Protein AF-A0A934CXZ7-F1 (afdb_monomer)

Structure (mmCIF, N/CA/C/O backbone):
data_AF-A0A934CXZ7-F1
#
_entry.id   AF-A0A934CXZ7-F1
#
loop_
_atom_site.group_PDB
_atom_site.id
_atom_site.type_symbol
_atom_site.label_atom_id
_atom_site.label_alt_id
_atom_site.label_comp_id
_atom_site.label_asym_id
_atom_site.label_entity_id
_atom_site.label_seq_id
_atom_site.pdbx_PDB_ins_code
_atom_site.Cartn_x
_atom_site.Cartn_y
_atom_site.Cartn_z
_atom_site.occupancy
_atom_site.B_iso_or_equiv
_atom_site.auth_seq_id
_atom_site.auth_comp_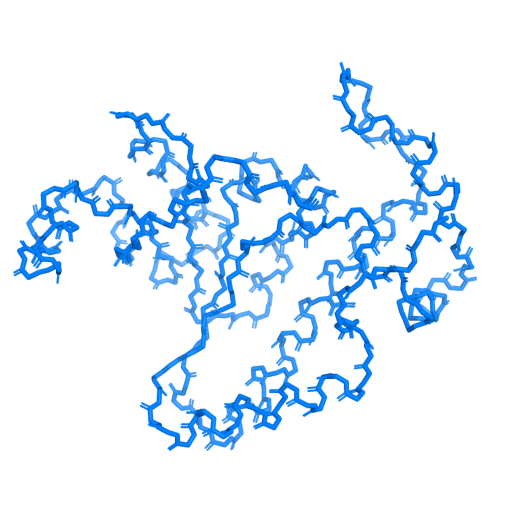id
_atom_site.auth_asym_id
_atom_site.auth_atom_id
_atom_site.pdbx_PDB_model_num
ATOM 1 N N . LEU A 1 1 ? 24.737 -8.989 -7.757 1.00 47.81 1 LEU A N 1
ATOM 2 C CA . LEU A 1 1 ? 23.397 -8.798 -7.165 1.00 47.81 1 LEU A CA 1
ATOM 3 C C . LEU A 1 1 ? 23.269 -9.789 -6.028 1.00 47.81 1 LEU A C 1
ATOM 5 O O . LEU A 1 1 ? 23.386 -10.982 -6.280 1.00 47.81 1 LEU A O 1
ATOM 9 N N . VAL A 1 2 ? 23.160 -9.295 -4.799 1.00 42.75 2 VAL A N 1
ATOM 10 C CA . VAL A 1 2 ? 22.893 -10.141 -3.631 1.00 42.75 2 VAL A CA 1
ATOM 11 C C . VAL A 1 2 ? 21.391 -10.421 -3.639 1.00 42.75 2 VAL A C 1
ATOM 13 O O . VAL A 1 2 ? 20.608 -9.518 -3.938 1.00 42.75 2 VAL A O 1
ATOM 16 N N . ALA A 1 3 ? 20.991 -11.674 -3.421 1.00 49.31 3 ALA A N 1
ATOM 17 C CA . ALA A 1 3 ? 19.585 -11.991 -3.195 1.00 49.31 3 ALA A CA 1
ATOM 18 C C . ALA A 1 3 ? 19.092 -11.160 -2.003 1.00 49.31 3 ALA A C 1
ATOM 20 O O . ALA A 1 3 ? 19.830 -11.015 -1.032 1.00 49.31 3 ALA A O 1
ATOM 21 N N . SER A 1 4 ? 17.889 -10.591 -2.080 1.00 52.38 4 SER A N 1
ATOM 22 C CA . SER A 1 4 ? 17.327 -9.873 -0.933 1.00 52.38 4 SER A CA 1
ATOM 23 C C . SER A 1 4 ? 17.297 -10.810 0.279 1.00 52.38 4 SER A C 1
ATOM 25 O O . SER A 1 4 ? 16.838 -11.946 0.162 1.00 52.38 4 SER A O 1
ATOM 27 N N . GLU A 1 5 ? 17.785 -10.351 1.434 1.00 54.66 5 GLU A N 1
ATOM 28 C CA . GLU A 1 5 ? 17.693 -11.101 2.698 1.00 54.66 5 GLU A CA 1
ATOM 29 C C . GLU A 1 5 ? 16.253 -11.143 3.244 1.00 54.66 5 GLU A C 1
ATOM 31 O O . GLU A 1 5 ? 15.966 -11.798 4.246 1.00 54.66 5 GLU A O 1
ATOM 36 N N . ARG A 1 6 ? 15.323 -10.454 2.572 1.00 66.31 6 ARG A N 1
ATOM 37 C CA . ARG A 1 6 ? 13.908 -10.405 2.925 1.00 66.31 6 ARG A CA 1
ATOM 38 C C . ARG A 1 6 ? 13.131 -11.548 2.293 1.00 66.31 6 ARG A C 1
ATOM 40 O O . ARG A 1 6 ? 13.444 -12.033 1.207 1.00 66.31 6 ARG A O 1
ATOM 47 N N . LEU A 1 7 ? 12.064 -11.948 2.981 1.00 76.19 7 LEU A N 1
ATOM 48 C CA . LEU A 1 7 ? 11.118 -12.934 2.473 1.00 76.19 7 LEU A CA 1
ATOM 49 C C . LEU A 1 7 ? 10.447 -12.406 1.200 1.00 76.19 7 LEU A C 1
ATOM 51 O O . LEU A 1 7 ? 9.940 -11.288 1.158 1.00 76.19 7 LEU A O 1
ATOM 55 N N . ASP A 1 8 ? 10.449 -13.233 0.161 1.00 84.19 8 ASP A N 1
ATOM 56 C CA . ASP A 1 8 ? 9.889 -12.890 -1.140 1.00 84.19 8 ASP A CA 1
ATOM 57 C C . ASP A 1 8 ? 8.356 -12.889 -1.101 1.00 84.19 8 ASP A C 1
ATOM 59 O O . ASP A 1 8 ? 7.725 -13.949 -1.106 1.00 84.19 8 ASP A O 1
ATOM 63 N N . LEU A 1 9 ? 7.752 -11.697 -1.121 1.00 86.69 9 LEU A N 1
ATOM 64 C CA . LEU A 1 9 ? 6.298 -11.508 -1.169 1.00 86.69 9 LEU A CA 1
ATOM 65 C C . LEU A 1 9 ? 5.639 -12.220 -2.365 1.00 86.69 9 LEU A C 1
ATOM 67 O O . LEU A 1 9 ? 4.475 -12.621 -2.289 1.00 86.69 9 LEU A O 1
ATOM 71 N N . PHE A 1 10 ? 6.364 -12.412 -3.469 1.00 89.31 10 PHE A N 1
ATOM 72 C CA . PHE A 1 10 ? 5.846 -13.075 -4.665 1.00 89.31 10 PHE A CA 1
ATOM 73 C C . PHE A 1 10 ? 5.933 -14.603 -4.589 1.00 89.31 10 PHE A C 1
ATOM 75 O O . PHE A 1 10 ? 5.361 -15.290 -5.438 1.00 89.31 10 PHE A O 1
ATOM 82 N N . HIS A 1 11 ? 6.586 -15.154 -3.563 1.00 90.44 11 HIS A N 1
ATOM 83 C CA . HIS A 1 11 ? 6.654 -16.592 -3.353 1.00 90.44 11 HIS A CA 1
ATOM 84 C C . HIS A 1 11 ? 5.300 -17.126 -2.844 1.00 90.44 11 HIS A C 1
ATOM 86 O O . HIS A 1 11 ? 4.882 -16.777 -1.736 1.00 90.44 11 HIS A O 1
ATOM 92 N N . PRO A 1 12 ? 4.629 -18.058 -3.553 1.00 91.00 12 PRO A N 1
ATOM 93 C CA . PRO A 1 12 ? 3.305 -18.552 -3.163 1.00 91.00 12 PRO A CA 1
ATOM 94 C C . PRO A 1 12 ? 3.259 -19.139 -1.749 1.00 91.00 12 PRO A C 1
ATOM 96 O O . PRO A 1 12 ? 2.348 -18.836 -0.992 1.00 91.00 12 PRO A O 1
ATOM 99 N N . ALA A 1 13 ? 4.268 -19.924 -1.355 1.00 91.88 13 ALA A N 1
ATOM 100 C CA . ALA A 1 13 ? 4.332 -20.477 0.002 1.00 91.88 13 ALA A CA 1
ATOM 101 C C . ALA A 1 13 ? 4.415 -19.401 1.100 1.00 91.88 13 ALA A C 1
ATOM 103 O O . ALA A 1 13 ? 3.857 -19.594 2.176 1.00 91.88 13 ALA A O 1
ATOM 104 N N . PHE A 1 14 ? 5.072 -18.266 0.836 1.00 90.81 14 PHE A N 1
ATOM 105 C CA . PHE A 1 14 ? 5.117 -17.170 1.800 1.00 90.81 14 PHE A CA 1
ATOM 106 C C . PHE A 1 14 ? 3.765 -16.451 1.879 1.00 90.81 14 PHE A C 1
ATOM 108 O O . PHE A 1 14 ? 3.309 -16.132 2.972 1.00 90.81 14 PHE A O 1
ATOM 115 N N . GLN A 1 15 ? 3.067 -16.288 0.751 1.00 92.56 15 GLN A N 1
ATOM 116 C CA . GLN A 1 15 ? 1.696 -15.766 0.746 1.00 92.56 15 GLN A CA 1
ATOM 117 C C . GLN A 1 15 ? 0.738 -16.665 1.538 1.00 92.56 15 GLN A C 1
ATOM 119 O O . GLN A 1 15 ? -0.035 -16.158 2.343 1.00 92.56 15 GLN A O 1
ATOM 124 N N . GLU A 1 16 ? 0.804 -17.988 1.359 1.00 93.75 16 GLU A N 1
ATOM 125 C CA . GLU A 1 16 ? -0.017 -18.936 2.130 1.00 93.75 16 GLU A CA 1
ATOM 126 C C . GLU A 1 16 ? 0.315 -18.898 3.627 1.00 93.75 16 GLU A C 1
ATOM 128 O O . GLU A 1 16 ? -0.589 -18.896 4.463 1.00 93.75 16 GLU A O 1
ATOM 133 N N . TYR A 1 17 ? 1.600 -18.785 3.974 1.00 94.44 17 TYR A N 1
ATOM 134 C CA . TYR A 1 17 ? 2.023 -18.571 5.356 1.00 94.44 17 TYR A CA 1
ATOM 135 C C . TYR A 1 17 ? 1.418 -17.288 5.949 1.00 94.44 17 TYR A C 1
ATOM 137 O O . TYR A 1 17 ? 0.868 -17.328 7.047 1.00 94.44 17 TYR A O 1
ATOM 145 N N . LEU A 1 18 ? 1.465 -16.166 5.219 1.00 92.75 18 LEU A N 1
ATOM 146 C CA . LEU A 1 18 ? 0.867 -14.901 5.661 1.00 92.75 18 LEU A CA 1
ATOM 147 C C . LEU A 1 18 ? -0.649 -15.012 5.838 1.00 92.75 18 LEU A C 1
ATOM 149 O O . LEU A 1 18 ? -1.180 -14.464 6.800 1.00 92.75 18 LEU A O 1
ATOM 153 N N . ILE A 1 19 ? -1.347 -15.731 4.952 1.00 93.50 19 ILE A N 1
ATOM 154 C CA . ILE A 1 19 ? -2.785 -15.991 5.107 1.00 93.50 19 ILE A CA 1
ATOM 155 C C . ILE A 1 19 ? -3.041 -16.735 6.416 1.00 93.50 19 ILE A C 1
ATOM 157 O O . ILE A 1 19 ? -3.897 -16.297 7.180 1.00 93.50 19 ILE A O 1
ATOM 161 N N . GLY A 1 20 ? -2.306 -17.816 6.694 1.00 93.44 20 GLY A N 1
ATOM 162 C CA . GLY A 1 20 ? -2.453 -18.582 7.935 1.00 93.44 20 GLY A CA 1
ATOM 163 C C . GLY A 1 20 ? -2.191 -17.728 9.175 1.00 93.44 20 GLY A C 1
ATOM 164 O O . GLY A 1 20 ? -3.060 -17.604 10.032 1.00 93.44 20 GLY A O 1
ATOM 165 N N . LEU A 1 21 ? -1.045 -17.043 9.209 1.00 92.06 21 LEU A N 1
ATOM 166 C CA . LEU A 1 21 ? -0.656 -16.174 10.320 1.00 92.06 21 LEU A CA 1
ATOM 167 C C . LEU A 1 21 ? -1.699 -15.083 10.603 1.00 92.06 21 LEU A C 1
ATOM 169 O O . LEU A 1 21 ? -2.092 -14.870 11.748 1.00 92.06 21 LEU A O 1
ATOM 173 N N . LEU A 1 22 ? -2.147 -14.375 9.564 1.00 91.25 22 LEU A N 1
ATOM 174 C CA . LEU A 1 22 ? -3.129 -13.305 9.723 1.00 91.25 22 LEU A CA 1
ATOM 175 C C . LEU A 1 22 ? -4.520 -13.853 10.071 1.00 91.25 22 LEU A C 1
ATOM 177 O O . LEU A 1 22 ? -5.272 -13.173 10.764 1.00 91.25 22 LEU A O 1
ATOM 181 N N . SER A 1 23 ? -4.858 -15.066 9.623 1.00 90.75 23 SER A N 1
ATOM 182 C CA . SER A 1 23 ? -6.113 -15.741 9.982 1.00 90.75 23 SER A CA 1
ATOM 183 C C . SER A 1 23 ? -6.145 -16.060 11.475 1.00 90.75 23 SER A C 1
ATOM 185 O O . SER A 1 23 ? -7.120 -15.743 12.152 1.00 90.75 23 SER A O 1
ATOM 187 N N . ASP A 1 24 ? -5.048 -16.600 12.009 1.00 91.00 24 ASP A N 1
ATOM 188 C CA . ASP A 1 24 ? -4.920 -16.901 13.436 1.00 91.00 24 ASP A CA 1
ATOM 189 C C . ASP A 1 24 ? -5.023 -15.626 14.288 1.00 91.00 24 ASP A C 1
ATOM 191 O O . ASP A 1 24 ? -5.707 -15.605 15.314 1.00 91.00 24 ASP A O 1
ATOM 195 N N . LEU A 1 25 ? -4.410 -14.527 13.833 1.00 88.25 25 LEU A N 1
ATOM 196 C CA . LEU A 1 25 ? -4.540 -13.220 14.484 1.00 88.25 25 LEU A CA 1
ATOM 197 C C . LEU A 1 25 ? -5.975 -12.679 14.423 1.00 88.25 25 LEU A C 1
ATOM 199 O O . LEU A 1 25 ? -6.461 -12.145 15.419 1.00 88.25 25 LEU A O 1
ATOM 203 N N . ALA A 1 26 ? -6.667 -12.843 13.292 1.00 88.12 26 ALA A N 1
ATOM 204 C CA . ALA A 1 26 ? -8.058 -12.421 13.129 1.00 88.12 26 ALA A CA 1
ATOM 205 C C . ALA A 1 26 ? -9.001 -13.145 14.106 1.00 88.12 26 ALA A C 1
ATOM 207 O O . ALA A 1 26 ? -9.910 -12.521 14.654 1.00 88.12 26 ALA A O 1
ATOM 208 N N . VAL A 1 27 ? -8.756 -14.430 14.388 1.00 87.56 27 VAL A N 1
ATOM 209 C CA . VAL A 1 27 ? -9.495 -15.196 15.413 1.00 87.56 27 VAL A CA 1
ATOM 210 C C . VAL A 1 27 ? -9.280 -14.626 16.820 1.00 87.56 27 VAL A C 1
ATOM 212 O O . VAL A 1 27 ? -10.169 -14.717 17.665 1.00 87.56 27 VAL A O 1
ATOM 215 N N . GLY A 1 28 ? -8.140 -13.978 17.066 1.00 86.00 28 GLY A N 1
ATOM 216 C CA . GLY A 1 28 ? -7.825 -13.302 18.326 1.00 86.00 28 GLY A CA 1
ATOM 217 C C . GLY A 1 28 ? -8.681 -12.068 18.641 1.00 86.00 28 GLY A C 1
ATOM 218 O O . GLY A 1 28 ? -8.525 -11.503 19.721 1.00 86.00 28 GLY A O 1
ATOM 219 N N . GLY A 1 29 ? -9.582 -11.654 17.741 1.00 86.38 29 GLY A N 1
ATOM 220 C CA . GLY A 1 29 ? -10.520 -10.551 17.972 1.00 86.38 29 GLY A CA 1
ATOM 221 C C . GLY A 1 29 ? -9.989 -9.171 17.585 1.00 86.38 29 GLY A C 1
ATOM 222 O O . GLY A 1 29 ? -10.446 -8.176 18.135 1.00 86.38 29 GLY A O 1
ATOM 223 N N . VAL A 1 30 ? -9.021 -9.094 16.666 1.00 90.31 30 VAL A N 1
ATOM 224 C CA . VAL A 1 30 ? -8.589 -7.806 16.098 1.00 90.31 30 VAL A CA 1
ATOM 225 C C . VAL A 1 30 ? -9.663 -7.231 15.168 1.00 90.31 30 VAL A C 1
ATOM 227 O O . VAL A 1 30 ? -10.273 -7.959 14.385 1.00 90.31 30 VAL A O 1
ATOM 230 N N . ASP A 1 31 ? -9.859 -5.913 15.211 1.00 90.88 31 ASP A N 1
ATOM 231 C CA . ASP A 1 31 ? -10.872 -5.220 14.398 1.00 90.88 31 ASP A CA 1
ATOM 232 C C . ASP A 1 31 ? -10.404 -4.913 12.967 1.00 90.88 31 ASP A C 1
ATOM 234 O O . ASP A 1 31 ? -11.213 -4.666 12.066 1.00 90.88 31 ASP A O 1
ATOM 238 N N . GLY A 1 32 ? -9.092 -4.944 12.722 1.00 91.75 32 GLY A N 1
ATOM 239 C CA . GLY A 1 32 ? -8.549 -4.675 11.400 1.00 91.75 32 GLY A CA 1
ATOM 240 C C . GLY A 1 32 ? -7.066 -4.979 11.230 1.00 91.75 32 GLY A C 1
ATOM 241 O O . GLY A 1 32 ? -6.341 -5.254 12.184 1.00 91.75 32 GLY A O 1
ATOM 242 N N . VAL A 1 33 ? -6.626 -4.909 9.976 1.00 91.88 33 VAL A N 1
ATOM 243 C CA . VAL A 1 33 ? -5.238 -5.077 9.543 1.00 91.88 33 VAL A CA 1
ATOM 244 C C . VAL A 1 33 ? -4.765 -3.781 8.897 1.00 91.88 33 VAL A C 1
ATOM 246 O O . VAL A 1 33 ? -5.406 -3.257 7.986 1.00 91.88 33 VAL A O 1
ATOM 249 N N . PHE A 1 34 ? -3.621 -3.277 9.352 1.00 91.00 34 PHE A N 1
ATOM 250 C CA . PHE A 1 34 ? -2.970 -2.104 8.781 1.00 91.00 34 PHE A CA 1
ATOM 251 C C . PHE A 1 34 ? -1.685 -2.511 8.055 1.00 91.00 34 PHE A C 1
ATOM 253 O O . PHE A 1 34 ? -0.709 -2.918 8.687 1.00 91.00 34 PHE A O 1
ATOM 260 N N . PHE A 1 35 ? -1.680 -2.400 6.725 1.00 89.06 35 PHE A N 1
ATOM 261 C CA . PHE A 1 35 ? -0.491 -2.613 5.902 1.00 89.06 35 PHE A CA 1
ATOM 262 C C . PHE A 1 35 ? 0.363 -1.346 5.915 1.00 89.06 35 PHE A C 1
ATOM 264 O O . PHE A 1 35 ? 0.052 -0.378 5.224 1.00 89.06 35 PHE A O 1
ATOM 271 N N . ARG A 1 36 ? 1.417 -1.333 6.731 1.00 83.12 36 ARG A N 1
ATOM 272 C CA . ARG A 1 36 ? 2.312 -0.177 6.851 1.00 83.12 36 ARG A CA 1
ATOM 273 C C . ARG A 1 36 ? 3.213 -0.027 5.618 1.00 83.12 36 ARG A C 1
ATOM 275 O O . ARG A 1 36 ? 3.579 -1.016 4.989 1.00 83.12 36 ARG A O 1
ATOM 282 N N . THR A 1 37 ? 3.600 1.212 5.322 1.00 70.75 37 THR A N 1
ATOM 283 C CA . THR A 1 37 ? 4.505 1.590 4.218 1.00 70.75 37 THR A CA 1
ATOM 284 C C . THR A 1 37 ? 5.942 1.834 4.655 1.00 70.75 37 THR A C 1
ATOM 286 O O . THR A 1 37 ? 6.770 2.307 3.882 1.00 70.75 37 THR A O 1
ATOM 289 N N . ASP A 1 38 ? 6.275 1.525 5.903 1.00 56.16 38 ASP A N 1
ATOM 290 C CA . ASP A 1 38 ? 7.564 1.851 6.496 1.00 56.16 38 ASP A CA 1
ATOM 291 C C . ASP A 1 38 ? 8.630 0.813 6.178 1.00 56.16 38 ASP A C 1
ATOM 293 O O . ASP A 1 38 ? 9.323 0.311 7.056 1.00 56.16 38 ASP A O 1
ATOM 297 N N . VAL A 1 39 ? 8.827 0.549 4.895 1.00 51.66 39 VAL A N 1
ATOM 298 C CA . VAL A 1 39 ? 10.163 0.227 4.442 1.00 51.66 39 VAL A CA 1
ATOM 299 C C . VAL A 1 39 ? 10.336 0.789 3.049 1.00 51.66 39 VAL A C 1
ATOM 301 O O . VAL A 1 39 ? 9.604 0.405 2.142 1.00 51.66 39 VAL A O 1
ATOM 304 N N . SER A 1 40 ? 11.318 1.677 2.864 1.00 50.34 40 SER A N 1
ATOM 305 C CA . SER A 1 40 ? 11.885 1.864 1.531 1.00 50.34 40 SER A CA 1
ATOM 306 C C . SER A 1 40 ? 12.238 0.473 1.036 1.00 50.34 40 SER A C 1
ATOM 308 O O . SER A 1 40 ? 13.130 -0.170 1.599 1.00 50.34 40 SER A O 1
ATOM 310 N N . LEU A 1 41 ? 11.479 -0.019 0.059 1.00 51.41 41 LEU A N 1
ATOM 311 C CA . LEU A 1 41 ? 11.826 -1.269 -0.577 1.00 51.41 41 LEU A CA 1
ATOM 312 C C . LEU A 1 41 ? 13.191 -1.019 -1.197 1.00 51.41 41 LEU A C 1
ATOM 314 O O . LEU A 1 41 ? 13.382 -0.059 -1.952 1.00 51.41 41 LEU A O 1
ATOM 318 N N . GLU A 1 42 ? 14.173 -1.830 -0.826 1.00 56.44 42 GLU A N 1
ATOM 319 C CA . GLU A 1 42 ? 15.452 -1.752 -1.506 1.00 56.44 42 GLU A CA 1
ATOM 320 C C . GLU A 1 42 ? 15.199 -1.953 -3.001 1.00 56.44 42 GLU A C 1
ATOM 322 O O . GLU A 1 42 ? 14.283 -2.673 -3.404 1.00 56.44 42 GLU A O 1
ATOM 327 N N . SER A 1 43 ? 16.010 -1.331 -3.854 1.00 57.69 43 SER A N 1
ATOM 328 C CA . SER A 1 43 ? 15.882 -1.497 -5.312 1.00 57.69 43 SER A CA 1
ATOM 329 C C . SER A 1 43 ? 15.819 -2.975 -5.752 1.00 57.69 43 SER A C 1
ATOM 331 O O . SER A 1 43 ? 15.226 -3.279 -6.791 1.00 57.69 43 SER A O 1
ATOM 333 N N . SER A 1 44 ? 16.368 -3.874 -4.920 1.00 59.66 44 SER A N 1
ATOM 334 C CA . SER A 1 44 ? 16.405 -5.330 -5.046 1.00 59.66 44 SER A CA 1
ATOM 335 C C . SER A 1 44 ? 15.129 -6.073 -4.620 1.00 59.66 44 SER A C 1
ATOM 337 O O . SER A 1 44 ? 15.021 -7.277 -4.853 1.00 59.66 44 SER A O 1
ATOM 339 N N . GLU A 1 45 ? 14.145 -5.414 -4.010 1.00 64.56 45 GLU A N 1
ATOM 340 C CA . GLU A 1 45 ? 12.920 -6.077 -3.576 1.00 64.56 45 GLU A CA 1
ATOM 341 C C . GLU A 1 45 ? 12.095 -6.552 -4.782 1.00 64.56 45 GLU A C 1
ATOM 343 O O . GLU A 1 45 ? 11.925 -5.852 -5.792 1.00 64.56 45 GLU A O 1
ATOM 348 N N . GLY A 1 46 ? 11.637 -7.803 -4.704 1.00 67.88 46 GLY A N 1
ATOM 349 C CA . GLY A 1 46 ? 11.038 -8.516 -5.830 1.00 67.88 46 GLY A CA 1
ATOM 350 C C . GLY A 1 46 ? 12.045 -9.137 -6.807 1.00 67.88 46 GLY A C 1
ATOM 351 O O . GLY A 1 46 ? 11.614 -9.809 -7.744 1.00 67.88 46 GLY A O 1
ATOM 352 N N . PHE A 1 47 ? 13.365 -8.989 -6.606 1.00 76.38 47 PHE A N 1
ATOM 353 C CA . PHE A 1 47 ? 14.394 -9.737 -7.351 1.00 76.38 47 PHE A CA 1
ATOM 354 C C . PHE A 1 47 ? 14.509 -11.178 -6.865 1.00 76.38 47 PHE A C 1
ATOM 356 O O . PHE A 1 47 ? 15.536 -11.631 -6.357 1.00 76.38 47 PHE A O 1
ATOM 363 N N . SER A 1 48 ? 13.428 -11.917 -7.051 1.00 80.62 48 SER A N 1
ATOM 364 C CA . SER A 1 48 ? 13.361 -13.342 -6.803 1.00 80.62 48 SER A CA 1
ATOM 365 C C . SER A 1 48 ? 13.095 -14.093 -8.100 1.00 80.62 48 SER A C 1
ATOM 367 O O . SER A 1 48 ? 12.659 -13.532 -9.109 1.00 80.62 48 SER A O 1
ATOM 369 N N . SER A 1 49 ? 13.304 -15.410 -8.072 1.00 84.94 49 SER A N 1
ATOM 370 C CA . SER A 1 49 ? 12.921 -16.251 -9.207 1.00 84.94 49 SER A CA 1
ATOM 371 C C . SER A 1 49 ? 11.418 -16.173 -9.516 1.00 84.94 49 SER A C 1
ATOM 373 O O . SER A 1 49 ? 11.046 -16.298 -10.681 1.00 84.94 49 SER A O 1
ATOM 375 N N . TYR A 1 50 ? 10.562 -15.927 -8.516 1.00 87.75 50 TYR A N 1
ATOM 376 C CA . TYR A 1 50 ? 9.124 -15.736 -8.716 1.00 87.75 50 TYR A CA 1
ATOM 377 C C . TYR A 1 50 ? 8.812 -14.370 -9.317 1.00 87.75 50 TYR A C 1
ATOM 379 O O . TYR A 1 50 ? 8.024 -14.305 -10.257 1.00 87.75 50 TYR A O 1
ATOM 387 N N . GLY A 1 51 ? 9.478 -13.310 -8.852 1.00 87.88 51 GLY A N 1
ATOM 388 C CA . GLY A 1 51 ? 9.359 -11.972 -9.422 1.00 87.88 51 GLY A CA 1
ATOM 389 C C . GLY A 1 51 ? 9.730 -11.944 -10.904 1.00 87.88 51 GLY A C 1
ATOM 390 O O . GLY A 1 51 ? 8.934 -11.522 -11.741 1.00 87.88 51 GLY A O 1
ATOM 391 N N . PHE A 1 52 ? 10.897 -12.491 -11.262 1.00 89.25 52 PHE A N 1
ATOM 392 C CA . PHE A 1 52 ? 11.340 -12.527 -12.660 1.00 89.25 52 PHE A CA 1
ATOM 393 C C . PHE A 1 52 ? 10.451 -13.396 -13.546 1.00 89.25 52 PHE A C 1
ATOM 395 O O . PHE A 1 52 ? 10.094 -12.973 -14.643 1.00 89.25 52 PHE A O 1
ATOM 402 N N . LYS A 1 53 ? 10.043 -14.583 -13.077 1.00 90.88 53 LYS A N 1
ATOM 403 C CA . LYS A 1 53 ? 9.117 -15.443 -13.832 1.00 90.88 53 LYS A CA 1
ATOM 404 C C . LYS A 1 53 ? 7.741 -14.800 -13.993 1.00 90.88 53 LYS A C 1
ATOM 406 O O . LYS A 1 53 ? 7.131 -14.949 -15.046 1.00 90.88 53 LYS A O 1
ATOM 411 N N . GLY A 1 54 ? 7.249 -14.099 -12.971 1.00 91.62 54 GLY A N 1
ATOM 412 C CA . GLY A 1 54 ? 5.984 -13.369 -13.024 1.00 91.62 54 GLY A CA 1
ATOM 413 C C . GLY A 1 54 ? 6.021 -12.232 -14.042 1.00 91.62 54 GLY A C 1
ATOM 414 O O . GLY A 1 54 ? 5.104 -12.100 -14.849 1.00 91.62 54 GLY A O 1
ATOM 415 N N . PHE A 1 55 ? 7.116 -11.474 -14.070 1.00 92.88 55 PHE A N 1
ATOM 416 C CA . PHE A 1 55 ? 7.330 -10.436 -15.071 1.00 92.88 55 PHE A CA 1
ATOM 417 C C . PHE A 1 55 ? 7.461 -11.011 -16.489 1.00 92.88 55 PHE A C 1
ATOM 419 O O . PHE A 1 55 ? 6.789 -10.547 -17.409 1.00 92.88 55 PHE A O 1
ATOM 426 N N . GLU A 1 56 ? 8.277 -12.055 -16.671 1.00 93.75 56 GLU A N 1
ATOM 427 C CA . GLU A 1 56 ? 8.443 -12.725 -17.966 1.00 93.75 56 GLU A CA 1
ATOM 428 C C . GLU A 1 56 ? 7.110 -13.290 -18.475 1.00 93.75 56 GLU A C 1
ATOM 430 O O . GLU A 1 56 ? 6.797 -13.143 -19.654 1.00 93.75 56 GLU A O 1
ATOM 435 N N . ARG A 1 57 ? 6.284 -13.864 -17.592 1.00 94.69 57 ARG A N 1
ATOM 436 C CA . ARG A 1 57 ? 4.932 -14.337 -17.924 1.00 94.69 57 ARG A CA 1
ATOM 437 C C . ARG A 1 57 ? 4.045 -13.215 -18.470 1.00 94.69 57 ARG A C 1
ATOM 439 O O . ARG A 1 57 ? 3.319 -13.444 -19.432 1.00 94.69 57 ARG A O 1
ATOM 446 N N . ASP A 1 58 ? 4.086 -12.030 -17.862 1.00 94.19 58 ASP A N 1
ATOM 447 C CA . ASP A 1 58 ? 3.157 -10.938 -18.183 1.00 94.19 58 ASP A CA 1
ATOM 448 C C . ASP A 1 58 ? 3.612 -10.090 -19.385 1.00 94.19 58 ASP A C 1
ATOM 450 O O . ASP A 1 58 ? 2.773 -9.495 -20.063 1.00 94.19 58 ASP A O 1
ATOM 454 N N . PHE A 1 59 ? 4.918 -10.037 -19.672 1.00 92.62 59 PHE A N 1
ATOM 455 C CA . PHE A 1 59 ? 5.476 -9.198 -20.743 1.00 92.62 59 PHE A CA 1
ATOM 456 C C . PHE A 1 59 ? 6.215 -9.963 -21.845 1.00 92.62 59 PHE A C 1
ATOM 458 O O . PHE A 1 59 ? 6.570 -9.358 -22.854 1.00 92.62 59 PHE A O 1
ATOM 465 N N . GLY A 1 60 ? 6.473 -11.261 -21.675 1.00 92.12 60 GLY A N 1
ATOM 466 C CA . GLY A 1 60 ? 7.242 -12.072 -22.625 1.00 92.12 60 GLY A CA 1
ATOM 467 C C . GLY A 1 60 ? 8.721 -11.682 -22.726 1.00 92.12 60 GLY A C 1
ATOM 468 O O . GLY A 1 60 ? 9.386 -12.054 -23.691 1.00 92.12 60 GLY A O 1
ATOM 469 N N . VAL A 1 61 ? 9.237 -10.909 -21.764 1.00 88.25 61 VAL A N 1
ATOM 470 C CA . VAL A 1 61 ? 10.612 -10.393 -21.755 1.00 88.25 61 VAL A CA 1
ATOM 471 C C . VAL A 1 61 ? 11.325 -10.868 -20.498 1.00 88.25 61 VAL A C 1
ATOM 473 O O . VAL A 1 61 ? 10.839 -10.671 -19.384 1.00 88.25 61 VAL A O 1
ATOM 476 N N . LYS A 1 62 ? 12.513 -11.449 -20.679 1.00 87.31 62 LYS A N 1
ATOM 477 C CA . LYS A 1 62 ? 13.423 -11.738 -19.572 1.00 87.31 62 LYS A CA 1
ATOM 478 C C . LYS A 1 62 ? 14.089 -10.457 -19.116 1.00 87.31 62 LYS A C 1
ATOM 480 O O . LYS A 1 62 ? 14.756 -9.785 -19.899 1.00 87.31 62 LYS A O 1
ATOM 485 N N . LEU A 1 63 ? 13.902 -10.140 -17.846 1.00 84.31 63 LEU A N 1
ATOM 486 C CA . LEU A 1 63 ? 14.509 -8.976 -17.237 1.00 84.31 63 LEU A CA 1
ATOM 487 C C . LEU A 1 63 ? 15.945 -9.300 -16.821 1.00 84.31 63 LEU A C 1
ATOM 489 O O . LEU A 1 63 ? 16.172 -10.287 -16.122 1.00 84.31 63 LEU A O 1
ATOM 493 N N . ASP A 1 64 ? 16.896 -8.465 -17.231 1.00 79.44 64 ASP A N 1
ATOM 494 C CA . ASP A 1 64 ? 18.257 -8.485 -16.698 1.00 79.44 64 ASP A CA 1
ATOM 495 C C . ASP A 1 64 ? 18.404 -7.357 -15.664 1.00 79.44 64 ASP A C 1
ATOM 497 O O . ASP A 1 64 ? 18.498 -6.181 -16.045 1.00 79.44 64 ASP A O 1
ATOM 501 N N . PRO A 1 65 ? 18.446 -7.674 -14.357 1.00 73.88 65 PRO A N 1
ATOM 502 C CA . PRO A 1 65 ? 18.516 -6.654 -13.319 1.00 73.88 65 PRO A CA 1
ATOM 503 C C . PRO A 1 65 ? 19.796 -5.814 -13.385 1.00 73.88 65 PRO A C 1
ATOM 505 O O . PRO A 1 65 ? 19.784 -4.672 -12.928 1.00 73.88 65 PRO A O 1
ATOM 508 N N . ALA A 1 66 ? 20.882 -6.340 -13.971 1.00 73.31 66 ALA A N 1
ATOM 509 C CA . ALA A 1 66 ? 22.123 -5.591 -14.151 1.00 73.31 66 ALA A CA 1
ATOM 510 C C . ALA A 1 66 ? 21.941 -4.417 -15.122 1.00 73.31 66 ALA A C 1
ATOM 512 O O . ALA A 1 66 ? 22.563 -3.374 -14.948 1.00 73.31 66 ALA A O 1
ATOM 513 N N . THR A 1 67 ? 21.057 -4.559 -16.110 1.00 72.56 67 THR A N 1
ATOM 514 C CA . THR A 1 67 ? 20.752 -3.502 -17.089 1.00 72.56 67 THR A CA 1
ATOM 515 C C . THR A 1 67 ? 19.631 -2.576 -16.630 1.00 72.56 67 THR A C 1
ATOM 517 O O . THR A 1 67 ? 19.616 -1.403 -16.993 1.00 72.56 67 THR A O 1
ATOM 520 N N . LEU A 1 68 ? 18.725 -3.082 -15.787 1.00 72.50 68 LEU A N 1
ATOM 521 C CA . LEU A 1 68 ? 17.512 -2.385 -15.370 1.00 72.50 68 LEU A CA 1
ATOM 522 C C . LEU A 1 68 ? 17.793 -1.087 -14.598 1.00 72.50 68 LEU A C 1
ATOM 524 O O . LEU A 1 68 ? 17.096 -0.093 -14.785 1.00 72.50 68 LEU A O 1
ATOM 528 N N . TYR A 1 69 ? 18.812 -1.108 -13.737 1.00 66.06 69 TYR A N 1
ATOM 529 C CA . TYR A 1 69 ? 19.191 0.030 -12.895 1.00 66.06 69 TYR A CA 1
ATOM 530 C C . TYR A 1 69 ? 20.513 0.686 -13.314 1.00 66.06 69 TYR A C 1
ATOM 532 O O . TYR A 1 69 ? 20.837 1.752 -12.804 1.00 66.06 69 TYR A O 1
ATOM 540 N N . ALA A 1 70 ? 21.251 0.121 -14.278 1.00 57.38 70 ALA A N 1
ATOM 541 C CA . ALA A 1 70 ? 22.488 0.723 -14.786 1.00 57.38 70 ALA A CA 1
ATOM 542 C C . ALA A 1 70 ? 22.261 2.060 -15.518 1.00 57.38 70 ALA A C 1
ATOM 544 O O . ALA A 1 70 ? 23.167 2.886 -15.570 1.00 57.38 70 ALA A O 1
ATOM 545 N N . SER A 1 71 ? 21.063 2.293 -16.066 1.00 47.56 71 SER A N 1
ATOM 546 C CA . SER A 1 71 ? 20.677 3.582 -16.659 1.00 47.56 71 SER A CA 1
ATOM 547 C C . SER A 1 71 ? 20.035 4.548 -15.660 1.00 47.56 71 SER A C 1
ATOM 549 O O . SER A 1 71 ? 19.801 5.709 -15.991 1.00 47.56 71 SER A O 1
ATOM 551 N N . ALA A 1 72 ? 19.692 4.066 -14.466 1.00 50.06 72 ALA A N 1
ATOM 552 C CA . ALA A 1 72 ? 18.972 4.826 -13.465 1.00 50.06 72 ALA A CA 1
ATOM 553 C C . ALA A 1 72 ? 19.989 5.366 -12.450 1.00 50.06 72 ALA A C 1
ATOM 555 O O . ALA A 1 72 ? 20.218 4.771 -11.401 1.00 50.06 72 ALA A O 1
ATOM 556 N N . ASP A 1 73 ? 20.613 6.504 -12.770 1.00 47.62 73 ASP A N 1
ATOM 557 C CA . ASP A 1 73 ? 21.324 7.347 -11.798 1.00 47.62 73 ASP A CA 1
ATOM 558 C C . ASP A 1 73 ? 20.296 7.867 -10.769 1.00 47.62 73 ASP A C 1
ATOM 560 O O . ASP A 1 73 ? 19.855 9.015 -10.800 1.00 47.62 73 ASP A O 1
ATOM 564 N N . LEU A 1 74 ? 19.847 7.003 -9.857 1.00 51.81 74 LEU A N 1
ATOM 565 C CA . LEU A 1 74 ? 18.795 7.298 -8.875 1.00 51.81 74 LEU A CA 1
ATOM 566 C C . LEU A 1 74 ? 19.291 8.175 -7.709 1.00 51.81 74 LEU A C 1
ATOM 568 O O . LEU A 1 74 ? 18.638 8.239 -6.672 1.00 51.81 74 LEU A O 1
ATOM 572 N N . GLY A 1 75 ? 20.442 8.841 -7.857 1.00 43.44 75 GLY A N 1
ATOM 573 C CA . GLY A 1 75 ? 21.207 9.359 -6.722 1.00 43.44 75 GLY A CA 1
ATOM 574 C C . GLY A 1 75 ? 21.422 10.869 -6.617 1.00 43.44 75 GLY A C 1
ATOM 575 O O . GLY A 1 75 ? 21.408 11.368 -5.499 1.00 43.44 75 GLY A O 1
ATOM 576 N N . ALA A 1 76 ? 21.685 11.625 -7.694 1.00 39.09 76 ALA A N 1
ATOM 577 C CA . ALA A 1 76 ? 22.335 12.936 -7.471 1.00 39.09 76 ALA A CA 1
ATOM 578 C C . ALA A 1 76 ? 22.137 14.044 -8.514 1.00 39.09 76 ALA A C 1
ATOM 580 O O . ALA A 1 76 ? 22.675 15.138 -8.349 1.00 39.09 76 ALA A O 1
ATOM 581 N N . SER A 1 77 ? 21.385 13.840 -9.589 1.00 39.28 77 SER A N 1
ATOM 582 C CA . SER A 1 77 ? 21.094 14.935 -10.518 1.00 39.28 77 SER A CA 1
ATOM 583 C C . SER A 1 77 ? 19.838 14.620 -11.294 1.00 39.28 77 SER A C 1
ATOM 585 O O . SER A 1 77 ? 19.666 13.488 -11.727 1.00 39.28 77 SER A O 1
ATOM 587 N N . GLY A 1 78 ? 18.977 15.622 -11.470 1.00 42.00 78 GLY A N 1
ATOM 588 C CA . GLY A 1 78 ? 17.716 15.561 -12.210 1.00 42.00 78 GLY A CA 1
ATOM 589 C C . GLY A 1 78 ? 17.851 15.252 -13.706 1.00 42.00 78 GLY A C 1
ATOM 590 O O . GLY A 1 78 ? 17.231 15.927 -14.521 1.00 42.00 78 GLY A O 1
ATOM 591 N N . LYS A 1 79 ? 18.633 14.235 -14.089 1.00 44.38 79 LYS A N 1
ATOM 592 C CA . LYS A 1 79 ? 18.437 13.531 -15.353 1.00 44.38 79 LYS A CA 1
ATOM 593 C C . LYS A 1 79 ? 17.100 12.806 -15.255 1.00 44.38 79 LYS A C 1
ATOM 595 O O . LYS A 1 79 ? 16.813 12.125 -14.271 1.00 44.38 79 LYS A O 1
ATOM 600 N N . ASN A 1 80 ? 16.248 13.057 -16.242 1.00 51.06 80 ASN A N 1
ATOM 601 C CA . ASN A 1 80 ? 14.847 12.683 -16.221 1.00 51.06 80 ASN A CA 1
ATOM 602 C C . ASN A 1 80 ? 14.699 11.180 -15.982 1.00 51.06 80 ASN A C 1
ATOM 604 O O . ASN A 1 80 ? 15.029 10.384 -16.855 1.00 51.06 80 ASN A O 1
ATOM 608 N N . GLN A 1 81 ? 14.064 10.785 -14.875 1.00 56.00 81 GLN A N 1
ATOM 609 C CA . GLN A 1 81 ? 13.541 9.420 -14.726 1.00 56.00 81 GLN A CA 1
ATOM 610 C C . GLN A 1 81 ? 12.715 9.010 -15.964 1.00 56.00 81 GLN A C 1
ATOM 612 O O . GLN A 1 81 ? 12.695 7.839 -16.332 1.00 56.00 81 GLN A O 1
ATOM 617 N N . ARG A 1 82 ? 12.098 9.984 -16.656 1.00 55.75 82 ARG A N 1
ATOM 618 C CA . ARG A 1 82 ? 11.360 9.818 -17.922 1.00 55.75 82 ARG A CA 1
ATOM 619 C C . ARG A 1 82 ? 12.186 9.243 -19.078 1.00 55.75 82 ARG A C 1
ATOM 621 O O . ARG A 1 82 ? 11.582 8.670 -19.975 1.00 55.75 82 ARG A O 1
ATOM 628 N N . ASP A 1 83 ? 13.511 9.352 -19.037 1.00 60.47 83 ASP A N 1
ATOM 629 C CA . ASP A 1 83 ? 14.413 8.823 -20.068 1.00 60.47 83 ASP A CA 1
ATOM 630 C C . ASP A 1 83 ? 14.833 7.366 -19.777 1.00 60.47 83 ASP A C 1
ATOM 632 O O . ASP A 1 83 ? 15.632 6.786 -20.512 1.00 60.47 83 ASP A O 1
ATOM 636 N N . SER A 1 84 ? 14.298 6.755 -18.709 1.00 69.56 84 SER A N 1
ATOM 637 C CA . SER A 1 84 ? 14.532 5.341 -18.396 1.00 69.56 84 SER A CA 1
ATOM 638 C C . SER A 1 84 ? 13.964 4.426 -19.482 1.00 69.56 84 SER A C 1
ATOM 640 O O . SER A 1 84 ? 12.936 4.724 -20.096 1.00 69.56 84 SER A O 1
ATOM 642 N N . ALA A 1 85 ? 14.609 3.273 -19.676 1.00 78.19 85 ALA A N 1
ATOM 643 C CA . ALA A 1 85 ? 14.188 2.279 -20.658 1.00 78.19 85 ALA A CA 1
ATOM 644 C C . ALA A 1 85 ? 12.720 1.836 -20.444 1.00 78.19 85 ALA A C 1
ATOM 646 O O . ALA A 1 85 ? 12.261 1.750 -19.300 1.00 78.19 85 ALA A O 1
ATOM 647 N N . PRO A 1 86 ? 11.963 1.502 -21.505 1.00 85.62 86 PRO A N 1
ATOM 648 C CA . PRO A 1 86 ? 10.592 0.998 -21.371 1.00 85.62 86 PRO A CA 1
ATOM 649 C C . PRO A 1 86 ? 10.464 -0.198 -20.415 1.00 85.62 86 PRO A C 1
ATOM 651 O O . PRO A 1 86 ? 9.475 -0.321 -19.691 1.00 85.62 86 PRO A O 1
ATOM 654 N N . GLU A 1 87 ? 11.470 -1.069 -20.383 1.00 85.31 87 GLU A N 1
ATOM 655 C CA . GLU A 1 87 ? 11.560 -2.236 -19.508 1.00 85.31 87 GLU A CA 1
ATOM 656 C C . GLU A 1 87 ? 11.608 -1.843 -18.029 1.00 85.31 87 GLU A C 1
ATOM 658 O O . GLU A 1 87 ? 10.968 -2.498 -17.207 1.00 85.31 87 GLU A O 1
ATOM 663 N N . PHE A 1 88 ? 12.286 -0.740 -17.698 1.00 86.50 88 PHE A N 1
ATOM 664 C CA . PHE A 1 88 ? 12.308 -0.188 -16.346 1.00 86.50 88 PHE A CA 1
ATOM 665 C C . PHE A 1 88 ? 10.904 0.205 -15.893 1.00 86.50 88 PHE A C 1
ATOM 667 O O . PHE A 1 88 ? 10.446 -0.235 -14.839 1.00 86.50 88 PHE A O 1
ATOM 674 N N . TRP A 1 89 ? 10.181 0.961 -16.722 1.00 88.38 89 TRP A N 1
ATOM 675 C CA . TRP A 1 89 ? 8.820 1.390 -16.400 1.00 88.38 89 TRP A CA 1
ATOM 676 C C . TRP A 1 89 ? 7.843 0.221 -16.287 1.00 88.38 89 TRP A C 1
ATOM 678 O O . TRP A 1 89 ? 7.005 0.192 -15.383 1.00 88.38 89 TRP A O 1
ATOM 688 N N . ARG A 1 90 ? 7.979 -0.779 -17.167 1.00 91.25 90 ARG A N 1
ATOM 689 C CA . ARG A 1 90 ? 7.211 -2.025 -17.069 1.00 91.25 90 ARG A CA 1
ATOM 690 C C . ARG A 1 90 ? 7.490 -2.733 -15.753 1.00 91.25 90 ARG A C 1
ATOM 692 O O . ARG A 1 90 ? 6.542 -3.176 -15.117 1.00 91.25 90 ARG A O 1
ATOM 699 N N . TRP A 1 91 ? 8.752 -2.828 -15.345 1.00 89.94 91 TRP A N 1
ATOM 700 C CA . TRP A 1 91 ? 9.144 -3.500 -14.112 1.00 89.94 91 TRP A CA 1
ATOM 701 C C . TRP A 1 91 ? 8.599 -2.808 -12.866 1.00 89.94 91 TRP A C 1
ATOM 703 O O . TRP A 1 91 ? 7.908 -3.451 -12.077 1.00 89.94 91 TRP A O 1
ATOM 713 N N . VAL A 1 92 ? 8.845 -1.504 -12.699 1.00 88.62 92 VAL A N 1
ATOM 714 C CA . VAL A 1 92 ? 8.392 -0.776 -11.500 1.00 88.62 92 VAL A CA 1
ATOM 715 C C . VAL A 1 92 ? 6.865 -0.772 -11.396 1.00 88.62 92 VAL A C 1
ATOM 717 O O . VAL A 1 92 ? 6.322 -1.082 -10.340 1.00 88.62 92 VAL A O 1
ATOM 720 N N . GLY A 1 93 ? 6.159 -0.550 -12.511 1.00 92.06 93 GLY A N 1
ATOM 721 C CA . GLY A 1 93 ? 4.697 -0.601 -12.538 1.00 92.06 93 GLY A CA 1
ATOM 722 C C . GLY A 1 93 ? 4.128 -2.013 -12.374 1.00 92.06 93 GLY A C 1
ATOM 723 O O . GLY A 1 93 ? 3.012 -2.183 -11.887 1.00 92.06 93 GLY A O 1
ATOM 724 N N . TRP A 1 94 ? 4.850 -3.051 -12.799 1.00 93.38 94 TRP A N 1
ATOM 725 C CA . TRP A 1 94 ? 4.457 -4.439 -12.557 1.00 93.38 94 TRP A CA 1
ATOM 726 C C . TRP A 1 94 ? 4.603 -4.812 -11.086 1.00 93.38 94 TRP A C 1
ATOM 728 O O . TRP A 1 94 ? 3.650 -5.332 -10.515 1.00 93.38 94 TRP A O 1
ATOM 738 N N . ARG A 1 95 ? 5.738 -4.484 -10.459 1.00 90.38 95 ARG A N 1
ATOM 739 C CA . ARG A 1 95 ? 5.969 -4.769 -9.039 1.00 90.38 95 ARG A CA 1
ATOM 740 C C . ARG A 1 95 ? 4.924 -4.121 -8.141 1.00 90.38 95 ARG A C 1
ATOM 742 O O . ARG A 1 95 ? 4.365 -4.817 -7.303 1.00 90.38 95 ARG A O 1
ATOM 749 N N . ALA A 1 96 ? 4.623 -2.837 -8.334 1.00 91.50 96 ALA A N 1
ATOM 750 C CA . ALA A 1 96 ? 3.626 -2.142 -7.519 1.00 91.50 96 ALA A CA 1
ATOM 751 C C . ALA A 1 96 ? 2.252 -2.824 -7.626 1.00 91.50 96 ALA A C 1
ATOM 753 O O . ALA A 1 96 ? 1.612 -3.125 -6.618 1.00 91.50 96 ALA A O 1
ATOM 754 N N . ARG A 1 97 ? 1.836 -3.173 -8.852 1.00 93.81 97 ARG A N 1
ATOM 755 C CA . ARG A 1 97 ? 0.589 -3.912 -9.104 1.00 93.81 97 ARG A CA 1
ATOM 756 C C . ARG A 1 97 ? 0.589 -5.308 -8.495 1.00 93.81 97 ARG A C 1
ATOM 758 O O . ARG A 1 97 ? -0.432 -5.725 -7.957 1.00 93.81 97 ARG A O 1
ATOM 765 N N . GLU A 1 98 ? 1.694 -6.038 -8.578 1.00 92.75 98 GLU A N 1
ATOM 766 C CA . GLU A 1 98 ? 1.772 -7.393 -8.034 1.00 92.75 98 GLU A CA 1
ATOM 767 C C . GLU A 1 98 ? 1.769 -7.381 -6.500 1.00 92.75 98 GLU A C 1
ATOM 769 O O . GLU A 1 98 ? 1.030 -8.151 -5.892 1.00 92.75 98 GLU A O 1
ATOM 774 N N . THR A 1 99 ? 2.476 -6.444 -5.864 1.00 91.81 99 THR A N 1
ATOM 775 C CA . THR A 1 99 ? 2.402 -6.216 -4.411 1.00 91.81 99 THR A CA 1
ATOM 776 C C . THR A 1 99 ? 0.964 -5.942 -3.972 1.00 91.81 99 THR A C 1
ATOM 778 O O . THR A 1 99 ? 0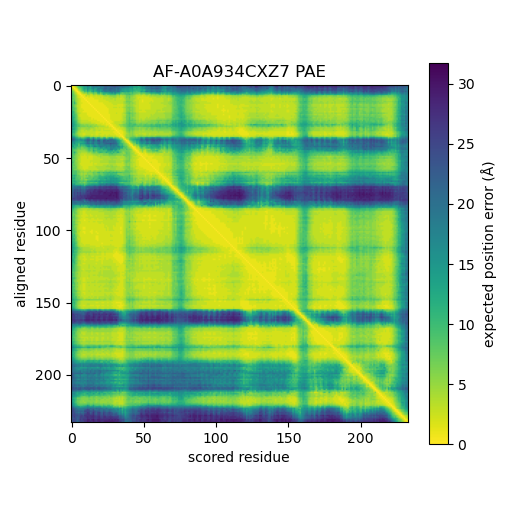.450 -6.593 -3.060 1.00 91.81 99 THR A O 1
ATOM 781 N N . LEU A 1 100 ? 0.277 -5.037 -4.671 1.00 93.69 100 LEU A N 1
ATOM 782 C CA . LEU A 1 100 ? -1.122 -4.704 -4.418 1.00 93.69 100 LEU A CA 1
ATOM 783 C C . LEU A 1 100 ? -2.059 -5.911 -4.625 1.00 93.69 100 LEU A C 1
ATOM 785 O O . LEU A 1 100 ? -2.954 -6.140 -3.811 1.00 93.69 100 LEU A O 1
ATOM 789 N N . ARG A 1 101 ? -1.832 -6.745 -5.648 1.00 93.56 101 ARG A N 1
ATOM 790 C CA . ARG A 1 101 ? -2.582 -8.002 -5.849 1.00 93.56 101 ARG A CA 1
ATOM 791 C C . ARG A 1 101 ? -2.390 -8.986 -4.701 1.00 93.56 101 ARG A C 1
ATOM 793 O O . ARG A 1 101 ? -3.355 -9.636 -4.300 1.00 93.56 101 ARG A O 1
ATOM 800 N N . VAL A 1 102 ? -1.175 -9.103 -4.165 1.00 92.75 102 VAL A N 1
ATOM 801 C CA . VAL A 1 102 ? -0.923 -9.951 -2.992 1.00 92.75 102 VAL A CA 1
ATOM 802 C C . VAL A 1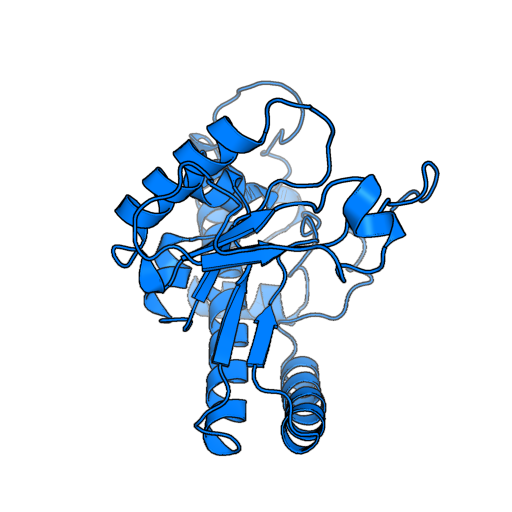 102 ? -1.683 -9.415 -1.782 1.00 92.75 102 VAL A C 1
ATOM 804 O O . VAL A 1 102 ? -2.398 -10.181 -1.140 1.00 92.75 102 VAL A O 1
ATOM 807 N N . MET A 1 103 ? -1.619 -8.108 -1.512 1.00 93.69 103 MET A N 1
ATOM 808 C CA . MET A 1 103 ? -2.394 -7.485 -0.429 1.00 93.69 103 MET A CA 1
ATOM 809 C C . MET A 1 103 ? -3.902 -7.719 -0.592 1.00 93.69 103 MET A C 1
ATOM 811 O O . MET A 1 103 ? -4.583 -8.057 0.377 1.00 93.69 103 MET A O 1
ATOM 815 N N . ASP A 1 104 ? -4.429 -7.611 -1.814 1.00 94.88 104 ASP A N 1
ATOM 816 C CA . ASP A 1 104 ? -5.839 -7.887 -2.089 1.00 94.88 104 ASP A CA 1
ATOM 817 C C . ASP A 1 104 ? -6.202 -9.357 -1.849 1.00 94.88 104 ASP A C 1
ATOM 819 O O . ASP A 1 104 ? -7.236 -9.655 -1.253 1.00 94.88 104 ASP A O 1
ATOM 823 N N . ARG A 1 105 ? -5.328 -10.293 -2.238 1.00 94.31 105 ARG A N 1
ATOM 824 C CA . ARG A 1 105 ? -5.509 -11.722 -1.948 1.00 94.31 105 ARG A CA 1
ATOM 825 C C . ARG A 1 105 ? -5.568 -11.982 -0.444 1.00 94.31 105 ARG A C 1
ATOM 827 O O . ARG A 1 105 ? -6.462 -12.704 -0.002 1.00 94.31 105 ARG A O 1
ATOM 834 N N . LEU A 1 106 ? -4.658 -11.388 0.333 1.00 93.50 106 LEU A N 1
ATOM 835 C CA . LEU A 1 106 ? -4.663 -11.487 1.797 1.00 93.50 106 LEU A CA 1
ATOM 836 C C . LEU A 1 106 ? -5.980 -10.949 2.367 1.00 93.50 106 LEU A C 1
ATOM 838 O O . LEU A 1 106 ? -6.664 -11.640 3.120 1.00 93.50 106 LEU A O 1
ATOM 842 N N . ARG A 1 107 ? -6.384 -9.750 1.935 1.00 94.75 107 ARG A N 1
ATOM 843 C CA . ARG A 1 107 ? -7.639 -9.107 2.336 1.00 94.75 107 ARG A CA 1
ATOM 844 C C . ARG A 1 107 ? -8.851 -9.991 2.054 1.00 94.75 107 ARG A C 1
ATOM 846 O O . ARG A 1 107 ? -9.680 -10.208 2.935 1.00 94.75 107 ARG A O 1
ATOM 853 N N . GLN A 1 108 ? -8.959 -10.523 0.840 1.00 94.12 108 GLN A N 1
ATOM 854 C CA . GLN A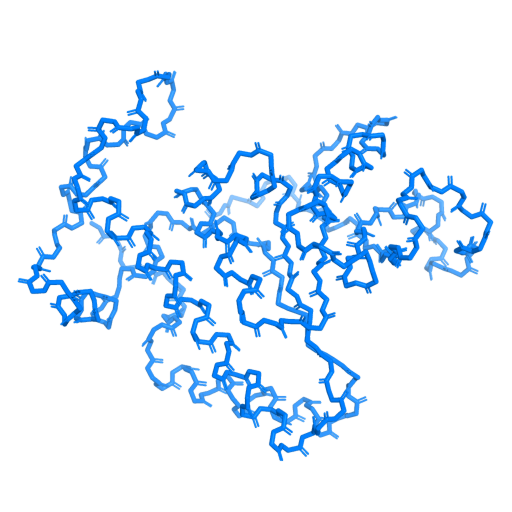 1 108 ? -10.066 -11.394 0.450 1.00 94.12 108 GLN A CA 1
ATOM 855 C C . GLN A 1 108 ? -10.081 -12.703 1.247 1.00 94.12 108 GLN A C 1
ATOM 857 O O . GLN A 1 108 ? -11.156 -13.159 1.635 1.00 94.12 108 GLN A O 1
ATOM 862 N N . ALA A 1 109 ? -8.918 -13.310 1.498 1.00 93.50 109 ALA A N 1
ATOM 863 C CA . ALA A 1 109 ? -8.819 -14.534 2.289 1.00 93.50 109 ALA A CA 1
ATOM 864 C C . ALA A 1 109 ? -9.309 -14.313 3.727 1.00 93.50 109 ALA A C 1
ATOM 866 O O . ALA A 1 109 ? -10.133 -15.080 4.222 1.00 93.50 109 ALA A O 1
ATOM 867 N N . LEU A 1 110 ? -8.880 -13.218 4.352 1.00 93.31 110 LEU A N 1
ATOM 868 C CA . LEU A 1 110 ? -9.250 -12.874 5.722 1.00 93.31 110 LEU A CA 1
ATOM 869 C C . LEU A 1 110 ? -10.723 -12.469 5.845 1.00 93.31 110 LEU A C 1
ATOM 871 O O . LEU A 1 110 ? -11.409 -12.928 6.754 1.00 93.31 110 LEU A O 1
ATOM 875 N N . ARG A 1 111 ? -11.266 -11.698 4.892 1.00 92.69 111 ARG A N 1
ATOM 876 C CA . ARG A 1 111 ? -12.696 -11.331 4.893 1.00 92.69 111 ARG A CA 1
ATOM 877 C C . ARG A 1 111 ? -13.637 -12.522 4.750 1.00 92.69 111 ARG A C 1
ATOM 879 O O . ARG A 1 111 ? -14.770 -12.445 5.213 1.00 92.69 111 ARG A O 1
ATOM 886 N N . LYS A 1 112 ? -13.199 -13.619 4.119 1.00 92.12 112 LYS A N 1
ATOM 887 C CA . LYS A 1 112 ? -14.001 -14.855 4.061 1.00 92.12 112 LYS A CA 1
ATOM 888 C C . LYS A 1 112 ? -14.222 -15.461 5.447 1.00 92.12 112 LYS A C 1
ATOM 890 O O . LYS A 1 112 ? -15.246 -16.101 5.650 1.00 92.12 112 LYS A O 1
ATOM 895 N N . GLN A 1 113 ? -13.278 -15.271 6.366 1.00 88.69 113 GLN A N 1
ATOM 896 C CA . GLN A 1 113 ? -13.359 -15.775 7.737 1.00 88.69 113 GLN A CA 1
ATOM 897 C C . GLN A 1 113 ? -13.970 -14.734 8.685 1.00 88.69 113 GLN A C 1
ATOM 899 O O . GLN A 1 113 ? -14.838 -15.071 9.485 1.00 88.69 113 GLN A O 1
ATOM 904 N N . SER A 1 114 ? -13.578 -13.467 8.528 1.00 90.81 114 SER A N 1
ATOM 905 C CA . SER A 1 114 ? -14.012 -12.341 9.360 1.00 90.81 114 SER A CA 1
ATOM 906 C C . SER A 1 114 ? -14.533 -11.192 8.483 1.00 90.81 114 SER A C 1
ATOM 908 O O . SER A 1 114 ? -13.784 -10.267 8.167 1.00 90.81 114 SER A O 1
ATOM 910 N N . PRO A 1 115 ? -15.822 -11.203 8.080 1.00 91.88 115 PRO A N 1
ATOM 911 C CA . PRO A 1 115 ? -16.377 -10.212 7.149 1.00 91.88 115 PRO A CA 1
ATOM 912 C C . PRO A 1 115 ? -16.356 -8.762 7.648 1.00 91.88 115 PRO A C 1
ATOM 914 O O . PRO A 1 115 ? -16.443 -7.842 6.839 1.00 91.88 115 PRO A O 1
ATOM 917 N N . GLN A 1 116 ? -16.273 -8.561 8.966 1.00 92.44 116 GLN A N 1
ATOM 918 C CA . GLN A 1 116 ? -16.243 -7.236 9.596 1.00 92.44 116 GLN A CA 1
ATOM 919 C C . GLN A 1 116 ? -14.830 -6.642 9.684 1.00 92.44 116 GLN A C 1
ATOM 921 O O . GLN A 1 116 ? -14.699 -5.447 9.948 1.00 92.44 116 GLN A O 1
ATOM 926 N N . LEU A 1 117 ? -13.793 -7.452 9.438 1.00 93.94 117 LEU A N 1
ATOM 927 C CA . LEU A 1 117 ? -12.398 -7.041 9.553 1.00 93.94 117 LEU A CA 1
ATOM 928 C C . LEU A 1 117 ? -12.098 -5.886 8.588 1.00 93.94 117 LEU A C 1
ATOM 930 O O . LEU A 1 117 ? -12.338 -5.994 7.380 1.00 93.94 117 LEU A O 1
ATOM 934 N N . GLN A 1 118 ? -11.578 -4.788 9.133 1.00 94.56 118 GLN A N 1
ATOM 935 C CA . GLN A 1 118 ? -11.213 -3.594 8.372 1.00 94.56 118 GLN A CA 1
ATOM 936 C C . GLN A 1 118 ? -9.777 -3.683 7.850 1.00 94.56 118 GLN A C 1
ATOM 938 O O . GLN A 1 118 ? -8.910 -4.303 8.461 1.00 94.56 118 GLN A O 1
ATOM 943 N N . PHE A 1 119 ? -9.505 -3.043 6.719 1.00 95.06 119 PHE A N 1
ATOM 944 C CA . PHE A 1 119 ? -8.199 -3.045 6.075 1.00 95.06 119 PHE A CA 1
ATOM 945 C C . PHE A 1 119 ? -7.776 -1.630 5.734 1.00 95.06 119 PHE A C 1
ATOM 947 O O . PHE A 1 119 ? -8.385 -0.969 4.889 1.00 95.06 119 PHE A O 1
ATOM 954 N N . ALA A 1 120 ? -6.690 -1.203 6.366 1.00 94.38 120 ALA A N 1
ATOM 955 C CA . ALA A 1 120 ? -6.060 0.074 6.113 1.00 94.38 120 ALA A CA 1
ATOM 956 C C . ALA A 1 120 ? -4.749 -0.121 5.344 1.00 94.38 120 ALA A C 1
ATOM 958 O O . ALA A 1 120 ? -3.980 -1.043 5.630 1.00 94.38 120 ALA A O 1
ATOM 959 N N . LEU A 1 121 ? -4.486 0.766 4.391 1.00 93.94 121 LEU A N 1
ATOM 960 C CA . LEU A 1 121 ? -3.228 0.828 3.658 1.00 93.94 121 LEU A CA 1
ATOM 961 C C . LEU A 1 121 ? -2.487 2.108 4.043 1.00 93.94 121 LEU A C 1
ATOM 963 O O . LEU A 1 121 ? -3.046 3.201 3.965 1.00 93.94 121 LEU A O 1
ATOM 967 N N . GLY A 1 122 ? -1.233 1.983 4.464 1.00 91.56 122 GLY A N 1
ATOM 968 C CA . GLY A 1 122 ? -0.348 3.130 4.607 1.00 91.56 122 GLY A CA 1
ATOM 969 C C . GLY A 1 122 ? -0.090 3.744 3.237 1.00 91.56 122 GLY A C 1
ATOM 970 O O . GLY A 1 122 ? -0.025 3.038 2.237 1.00 91.56 122 GLY A O 1
ATOM 971 N N . VAL A 1 123 ? 0.044 5.058 3.172 1.00 91.12 123 VAL A N 1
ATOM 972 C CA . VAL A 1 123 ? 0.383 5.766 1.942 1.00 91.12 123 VAL A CA 1
ATOM 973 C C . VAL A 1 123 ? 1.456 6.772 2.290 1.00 91.12 123 VAL A C 1
ATOM 975 O O . VAL A 1 123 ? 1.243 7.670 3.112 1.00 91.12 123 VAL A O 1
ATOM 978 N N . HIS A 1 124 ? 2.619 6.629 1.668 1.00 88.69 124 HIS A N 1
ATOM 979 C CA . HIS A 1 124 ? 3.681 7.593 1.852 1.00 88.69 124 HIS A CA 1
ATOM 980 C C . HIS A 1 124 ? 3.246 8.955 1.272 1.00 88.69 124 HIS A C 1
ATOM 982 O O . HIS A 1 124 ? 2.689 9.010 0.171 1.00 88.69 124 HIS A O 1
ATOM 988 N N . PRO A 1 125 ? 3.522 10.092 1.939 1.00 88.25 125 PRO A N 1
ATOM 989 C CA . PRO A 1 125 ? 3.136 11.422 1.446 1.00 88.25 125 PRO A CA 1
ATOM 990 C C . PRO A 1 125 ? 3.663 11.741 0.038 1.00 88.25 125 PRO A C 1
ATOM 992 O O . PRO A 1 125 ? 3.080 12.521 -0.721 1.00 88.25 125 PRO A O 1
ATOM 995 N N . GLU A 1 126 ? 4.773 11.109 -0.335 1.00 86.50 126 GLU A N 1
ATOM 996 C CA . GLU A 1 126 ? 5.340 11.180 -1.680 1.00 86.50 126 GLU A CA 1
ATOM 997 C C . GLU A 1 126 ? 4.417 10.575 -2.745 1.00 86.50 126 GLU A C 1
ATOM 999 O O . GLU A 1 126 ? 4.276 11.171 -3.804 1.00 86.50 126 GLU A O 1
ATOM 1004 N N . ALA A 1 127 ? 3.693 9.487 -2.466 1.00 90.19 127 ALA A N 1
ATOM 1005 C CA . ALA A 1 127 ? 2.751 8.897 -3.423 1.00 90.19 127 ALA A CA 1
ATOM 1006 C C . ALA A 1 127 ? 1.593 9.842 -3.786 1.00 90.19 127 ALA A C 1
ATOM 1008 O O . ALA A 1 127 ? 0.963 9.699 -4.834 1.00 90.19 127 ALA A O 1
AT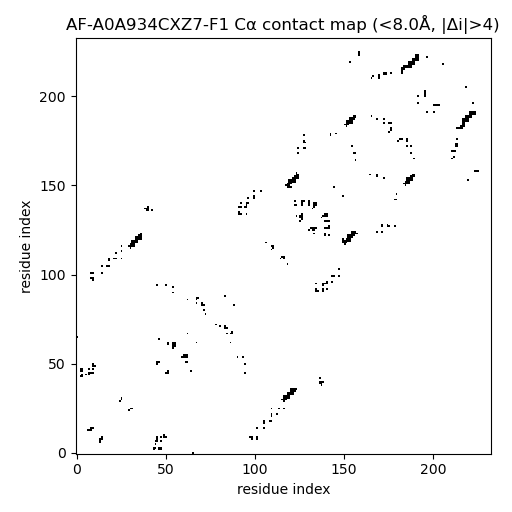OM 1009 N N . VAL A 1 128 ? 1.337 10.849 -2.945 1.00 92.25 128 VAL A N 1
ATOM 1010 C CA . VAL A 1 128 ? 0.371 11.922 -3.203 1.00 92.25 128 VAL A CA 1
ATOM 1011 C C . VAL A 1 128 ? 1.023 13.095 -3.944 1.00 92.25 128 VAL A C 1
ATOM 1013 O O . VAL A 1 128 ? 0.430 13.662 -4.868 1.00 92.25 128 VAL A O 1
ATOM 1016 N N . THR A 1 129 ? 2.229 13.494 -3.529 1.00 90.81 129 THR A N 1
ATOM 1017 C CA . THR A 1 129 ? 2.887 14.732 -3.982 1.00 90.81 129 THR A CA 1
ATOM 1018 C C . THR A 1 129 ? 3.743 14.555 -5.238 1.00 90.81 129 THR A C 1
ATOM 1020 O O . THR A 1 129 ? 3.635 15.387 -6.146 1.00 90.81 129 THR A O 1
ATOM 1023 N N . ASP A 1 130 ? 4.488 13.453 -5.326 1.00 88.94 130 ASP A N 1
ATOM 1024 C CA . ASP A 1 130 ? 5.328 12.983 -6.438 1.00 88.94 130 ASP A CA 1
ATOM 1025 C C . ASP A 1 130 ? 5.044 11.487 -6.735 1.00 88.94 130 ASP A C 1
ATOM 1027 O O . ASP A 1 130 ? 5.850 10.614 -6.401 1.00 88.94 130 ASP A O 1
ATOM 1031 N N . PRO A 1 131 ? 3.898 11.154 -7.369 1.00 91.06 131 PRO A N 1
ATOM 1032 C CA . PRO A 1 131 ? 3.511 9.759 -7.606 1.00 91.06 131 PRO A CA 1
ATOM 1033 C C . PRO A 1 131 ? 4.528 8.962 -8.434 1.00 91.06 131 PRO A C 1
ATOM 1035 O O . PRO A 1 131 ? 4.660 7.754 -8.262 1.00 91.06 131 PRO A O 1
ATOM 1038 N N . LEU A 1 132 ? 5.255 9.628 -9.338 1.00 88.31 132 LEU A N 1
ATOM 1039 C CA . LEU A 1 132 ? 6.258 8.972 -10.175 1.00 88.31 132 LEU A CA 1
ATOM 1040 C C . LEU A 1 132 ? 7.497 8.595 -9.357 1.00 88.31 132 LEU A C 1
ATOM 1042 O O . LEU A 1 132 ? 7.983 7.470 -9.466 1.00 88.31 132 LEU A O 1
ATOM 1046 N N . GLY A 1 133 ? 7.981 9.520 -8.522 1.00 84.75 133 GLY A N 1
ATOM 1047 C CA . GLY A 1 133 ? 9.070 9.246 -7.592 1.00 84.75 133 GLY A CA 1
ATOM 1048 C C . GLY A 1 133 ? 8.714 8.142 -6.604 1.00 84.75 133 GLY A C 1
ATOM 1049 O O . GLY A 1 133 ? 9.510 7.218 -6.435 1.00 84.75 133 GLY A O 1
ATOM 1050 N N . ALA A 1 134 ? 7.497 8.173 -6.054 1.00 86.38 134 ALA A N 1
ATOM 1051 C CA . ALA A 1 134 ? 7.018 7.156 -5.125 1.00 86.38 134 ALA A CA 1
ATOM 1052 C C . ALA A 1 134 ? 6.930 5.768 -5.772 1.00 86.38 134 ALA A C 1
ATOM 1054 O O . ALA A 1 134 ? 7.364 4.784 -5.178 1.00 86.38 134 ALA A O 1
ATOM 1055 N N . LEU A 1 135 ? 6.463 5.672 -7.020 1.00 87.94 135 LEU A N 1
ATOM 1056 C CA . LEU A 1 135 ? 6.445 4.403 -7.747 1.00 87.94 135 LEU A CA 1
ATOM 1057 C C . LEU A 1 135 ? 7.856 3.817 -7.903 1.00 87.94 135 LEU A C 1
ATOM 1059 O O . LEU A 1 135 ? 8.065 2.617 -7.734 1.00 87.94 135 LEU A O 1
ATOM 1063 N N . VAL A 1 136 ? 8.837 4.662 -8.222 1.00 84.06 136 VAL A N 1
ATOM 1064 C CA . VAL A 1 136 ? 10.221 4.228 -8.451 1.00 84.06 136 VAL A CA 1
ATOM 1065 C C . VAL A 1 136 ? 10.943 3.881 -7.148 1.00 84.06 136 VAL A C 1
ATOM 1067 O O . VAL A 1 136 ? 11.632 2.862 -7.095 1.00 84.06 136 VAL A O 1
ATOM 1070 N N . ARG A 1 137 ? 10.818 4.731 -6.122 1.00 79.56 137 ARG A N 1
ATOM 1071 C CA . ARG A 1 137 ? 11.583 4.641 -4.866 1.00 79.56 137 ARG A CA 1
ATOM 1072 C C . ARG A 1 137 ? 10.912 3.783 -3.802 1.00 79.56 137 ARG A C 1
ATOM 1074 O O . ARG A 1 137 ? 11.608 3.145 -3.024 1.00 79.56 137 ARG A O 1
ATOM 1081 N N . LEU A 1 138 ? 9.584 3.803 -3.757 1.00 81.69 138 LEU A N 1
ATOM 1082 C CA . LEU A 1 138 ? 8.782 3.210 -2.685 1.00 81.69 138 LEU A CA 1
ATOM 1083 C C . LEU A 1 138 ? 7.904 2.061 -3.184 1.00 81.69 138 LEU A C 1
ATOM 1085 O O . LEU A 1 138 ? 7.287 1.378 -2.375 1.00 81.69 138 LEU A O 1
ATOM 1089 N N . ASN A 1 139 ? 7.848 1.832 -4.504 1.00 87.69 139 ASN A N 1
ATOM 1090 C CA . ASN A 1 139 ? 6.949 0.856 -5.126 1.00 87.69 139 ASN A CA 1
ATOM 1091 C C . ASN A 1 139 ? 5.465 1.125 -4.798 1.00 87.69 139 ASN A C 1
ATOM 1093 O O . ASN A 1 139 ? 4.655 0.200 -4.744 1.00 87.69 139 ASN A O 1
ATOM 1097 N N . GLU A 1 140 ? 5.110 2.395 -4.584 1.00 89.81 140 GLU A N 1
ATOM 1098 C CA . GLU A 1 140 ? 3.747 2.820 -4.274 1.00 89.81 140 GLU A CA 1
ATOM 1099 C C . GLU A 1 140 ? 3.053 3.417 -5.501 1.00 89.81 140 GLU A C 1
ATOM 1101 O O . GLU A 1 140 ? 3.540 4.363 -6.117 1.00 89.81 140 GLU A O 1
ATOM 1106 N N . ASP A 1 141 ? 1.866 2.895 -5.810 1.00 92.94 141 ASP A N 1
ATOM 1107 C CA . ASP A 1 141 ? 0.946 3.468 -6.791 1.00 92.94 141 ASP A CA 1
ATOM 1108 C C . ASP A 1 141 ? -0.413 3.704 -6.124 1.00 92.94 141 ASP A C 1
ATOM 1110 O O . ASP A 1 141 ? -1.236 2.795 -5.987 1.00 92.94 141 ASP A O 1
ATOM 1114 N N . LEU A 1 142 ? -0.647 4.944 -5.684 1.00 93.62 142 LEU A N 1
ATOM 1115 C CA . LEU A 1 142 ? -1.870 5.321 -4.976 1.00 93.62 142 LEU A CA 1
ATOM 1116 C C . LEU A 1 142 ? -3.128 5.157 -5.841 1.00 93.62 142 LEU A C 1
ATOM 1118 O O . LEU A 1 142 ? -4.196 4.808 -5.333 1.00 93.62 142 LEU A O 1
ATOM 1122 N N . LEU A 1 143 ? -3.027 5.420 -7.145 1.00 92.94 143 LEU A N 1
ATOM 1123 C CA . LEU A 1 143 ? -4.180 5.334 -8.037 1.00 92.94 143 LEU A CA 1
ATOM 1124 C C . LEU A 1 143 ? -4.552 3.884 -8.314 1.00 92.94 143 LEU A C 1
ATOM 1126 O O . LEU A 1 143 ? -5.742 3.580 -8.397 1.00 92.94 143 LEU A O 1
ATOM 1130 N N . GLU A 1 144 ? -3.571 2.992 -8.410 1.00 94.38 144 GLU A N 1
ATOM 1131 C CA . GLU A 1 144 ? -3.833 1.561 -8.484 1.00 94.38 144 GLU A CA 1
ATOM 1132 C C . GLU A 1 144 ? -4.370 1.024 -7.151 1.00 94.38 144 GLU A C 1
ATOM 1134 O O . GLU A 1 144 ? -5.375 0.311 -7.139 1.00 94.38 144 GLU A O 1
ATOM 1139 N N . ALA A 1 145 ? -3.783 1.429 -6.019 1.00 93.62 145 ALA A N 1
ATOM 1140 C CA . ALA A 1 145 ? -4.242 1.031 -4.689 1.00 93.62 145 ALA A CA 1
ATOM 1141 C C . ALA A 1 145 ? -5.711 1.413 -4.450 1.00 93.62 145 ALA A C 1
ATOM 1143 O O . ALA A 1 145 ? -6.499 0.592 -3.976 1.00 93.62 145 ALA A O 1
ATOM 1144 N N . LYS A 1 146 ? -6.112 2.615 -4.889 1.00 93.94 146 LYS A N 1
ATOM 1145 C CA . LYS A 1 146 ? -7.507 3.081 -4.876 1.00 93.94 146 LYS A CA 1
ATOM 1146 C C . LYS A 1 146 ? -8.471 2.077 -5.516 1.00 93.94 146 LYS A C 1
ATOM 1148 O O . LYS A 1 146 ? -9.597 1.903 -5.044 1.00 93.94 146 LYS A O 1
ATOM 1153 N N . ARG A 1 147 ? -8.060 1.399 -6.594 1.00 93.12 147 ARG A N 1
ATOM 1154 C CA . ARG A 1 147 ? -8.912 0.440 -7.321 1.00 93.12 147 ARG A CA 1
ATOM 1155 C C . ARG A 1 147 ? -9.218 -0.808 -6.499 1.00 93.12 147 ARG A C 1
ATOM 1157 O O . ARG A 1 147 ? -10.263 -1.416 -6.724 1.00 93.12 147 ARG A O 1
ATOM 1164 N N . LEU A 1 148 ? -8.347 -1.164 -5.554 1.00 90.44 148 LEU A N 1
ATOM 1165 C CA . LEU A 1 148 ? -8.515 -2.324 -4.675 1.00 90.44 148 LEU A CA 1
ATOM 1166 C C . LEU A 1 148 ? -9.466 -2.077 -3.502 1.00 90.44 148 LEU A C 1
ATOM 1168 O O . LEU A 1 148 ? -9.858 -3.033 -2.833 1.00 90.44 148 LEU A O 1
ATOM 1172 N N . ARG A 1 149 ? -9.898 -0.824 -3.298 1.00 88.38 149 ARG A N 1
ATOM 1173 C CA . ARG A 1 149 ? -10.919 -0.441 -2.310 1.00 88.38 149 ARG A CA 1
ATOM 1174 C C . ARG A 1 149 ? -10.584 -0.942 -0.901 1.00 88.38 149 ARG A C 1
ATOM 1176 O O . ARG A 1 149 ? -11.388 -1.636 -0.275 1.00 88.38 149 ARG A O 1
ATOM 1183 N N . PHE A 1 150 ? -9.391 -0.591 -0.421 1.00 93.75 150 PHE A N 1
ATOM 1184 C CA . PHE A 1 150 ? -9.111 -0.627 1.015 1.00 93.75 150 PHE A CA 1
ATOM 1185 C C . PHE A 1 150 ? -10.153 0.213 1.760 1.00 93.75 150 PHE A C 1
ATOM 1187 O O . PHE A 1 150 ? -10.664 1.190 1.209 1.00 93.75 150 PHE A O 1
ATOM 1194 N N . ASP A 1 151 ? -10.477 -0.176 2.993 1.00 95.31 151 ASP A N 1
ATOM 1195 C CA . ASP A 1 151 ? -11.480 0.536 3.793 1.00 95.31 151 ASP A CA 1
ATOM 1196 C C . ASP A 1 151 ? -10.954 1.907 4.223 1.00 95.31 151 ASP A C 1
ATOM 1198 O O . ASP A 1 151 ? -11.722 2.847 4.431 1.00 95.31 151 ASP A O 1
ATOM 1202 N N . SER A 1 152 ? -9.632 2.034 4.363 1.00 95.12 152 SER A N 1
ATOM 1203 C CA . SER A 1 152 ? -8.980 3.281 4.739 1.00 95.12 152 SER A CA 1
ATOM 1204 C C . SER A 1 152 ? -7.557 3.410 4.184 1.00 95.12 152 SER A C 1
ATOM 1206 O O . SER A 1 152 ? -6.857 2.420 3.976 1.00 95.12 152 SER A O 1
ATOM 1208 N N . TYR A 1 153 ? -7.117 4.650 3.985 1.00 94.50 153 TYR A N 1
ATOM 1209 C CA . TYR A 1 153 ? -5.770 5.042 3.585 1.00 94.50 153 TYR A CA 1
ATOM 1210 C C . TYR A 1 153 ? -5.181 5.929 4.675 1.00 94.50 153 TYR A C 1
ATOM 1212 O O . TYR A 1 153 ? -5.769 6.951 5.031 1.00 94.50 153 TYR A O 1
ATOM 1220 N N . VAL A 1 154 ? -4.030 5.540 5.211 1.00 92.56 154 VAL A N 1
ATOM 1221 C CA . VAL A 1 154 ? -3.371 6.238 6.316 1.00 92.56 154 VAL A CA 1
ATOM 1222 C C . VAL A 1 154 ? -2.171 6.999 5.771 1.00 92.56 154 VAL A C 1
ATOM 1224 O O . VAL A 1 154 ? -1.232 6.387 5.270 1.00 92.56 154 VAL A O 1
ATOM 1227 N N . ILE A 1 155 ? -2.191 8.325 5.873 1.00 89.44 155 ILE A N 1
ATOM 1228 C CA . ILE A 1 155 ? -1.135 9.209 5.366 1.00 89.44 155 ILE A CA 1
ATOM 1229 C C . ILE A 1 155 ? -0.456 9.880 6.551 1.00 89.44 155 ILE A C 1
ATOM 1231 O O . ILE A 1 155 ? -1.110 10.595 7.306 1.00 89.44 155 ILE A O 1
ATOM 1235 N N . GLY A 1 156 ? 0.851 9.691 6.700 1.00 79.62 156 GLY A N 1
ATOM 1236 C CA . GLY A 1 156 ? 1.645 10.335 7.747 1.00 79.62 156 GLY A CA 1
ATOM 1237 C C . GLY A 1 156 ? 3.055 10.638 7.271 1.00 79.62 156 GLY A C 1
ATOM 1238 O O . GLY A 1 156 ? 3.571 9.963 6.382 1.00 79.62 156 GLY A O 1
ATOM 1239 N N . GLU A 1 157 ? 3.676 11.670 7.838 1.00 64.31 157 GLU A N 1
ATOM 1240 C CA . GLU A 1 157 ? 5.056 12.010 7.498 1.00 64.31 157 GLU A CA 1
ATOM 1241 C C . GLU A 1 157 ? 6.033 10.923 7.976 1.00 64.31 157 GLU A C 1
ATOM 1243 O O . GLU A 1 157 ? 5.938 10.465 9.121 1.00 64.31 157 GLU A O 1
ATOM 1248 N N . PRO A 1 158 ? 7.016 10.532 7.142 1.00 52.88 158 PRO A N 1
ATOM 1249 C CA . PRO A 1 158 ? 8.184 9.817 7.624 1.00 52.88 158 PRO A CA 1
ATOM 1250 C C . PRO A 1 158 ? 8.864 10.667 8.687 1.00 52.88 158 PRO A C 1
ATOM 1252 O O . PRO A 1 158 ? 9.040 11.875 8.532 1.00 52.88 158 PRO A O 1
ATOM 1255 N N . LEU A 1 159 ? 9.236 10.011 9.775 1.00 50.88 159 LEU A N 1
ATOM 1256 C CA . LEU A 1 159 ? 9.785 10.590 10.992 1.00 50.88 159 LEU A CA 1
ATOM 1257 C C . LEU A 1 159 ? 11.088 11.356 10.701 1.00 50.88 159 LEU A C 1
ATOM 1259 O O . LEU A 1 159 ? 12.182 10.807 10.802 1.00 50.88 159 LEU A O 1
ATOM 1263 N N . SER A 1 160 ? 10.995 12.628 10.316 1.00 39.78 160 SER A N 1
ATOM 1264 C CA . SER A 1 160 ? 12.139 13.533 10.171 1.00 39.78 160 SER A CA 1
ATOM 1265 C C . SER A 1 160 ? 11.721 14.984 10.423 1.00 39.78 160 SER A C 1
ATOM 1267 O O . SER A 1 160 ? 11.407 15.738 9.515 1.00 39.78 160 SER A O 1
ATOM 1269 N N . ALA A 1 161 ? 11.724 15.317 11.716 1.00 38.94 161 ALA A N 1
ATOM 1270 C CA . ALA A 1 161 ? 11.960 16.618 12.346 1.00 38.94 161 ALA A CA 1
ATOM 1271 C C . ALA A 1 161 ? 11.404 17.901 11.683 1.00 38.94 161 ALA A C 1
ATOM 1273 O O . ALA A 1 161 ? 11.993 18.457 10.760 1.00 38.94 161 ALA A O 1
ATOM 1274 N N . GLY A 1 162 ? 10.395 18.497 12.328 1.00 41.25 162 GLY A N 1
ATOM 1275 C CA . GLY A 1 162 ? 10.133 19.935 12.243 1.00 41.25 162 GLY A CA 1
ATOM 1276 C C . GLY A 1 162 ? 8.758 20.342 12.771 1.00 41.25 162 GLY A C 1
ATOM 1277 O O . GLY A 1 162 ? 7.743 19.762 12.400 1.00 41.25 162 GLY A O 1
ATOM 1278 N N . THR A 1 163 ? 8.704 21.393 13.590 1.00 39.97 163 THR A N 1
ATOM 1279 C CA . THR A 1 163 ? 7.491 22.018 14.159 1.00 39.97 163 THR A CA 1
ATOM 1280 C C . THR A 1 163 ? 6.608 22.753 13.127 1.00 39.97 163 THR A C 1
ATOM 1282 O O . THR A 1 163 ? 5.880 23.673 13.478 1.00 39.97 163 THR A O 1
ATOM 1285 N N . GLY A 1 164 ? 6.647 22.336 11.856 1.00 46.91 164 GLY A N 1
ATOM 1286 C CA . GLY A 1 164 ? 5.834 22.857 10.746 1.00 46.91 164 GLY A CA 1
ATOM 1287 C C . GLY A 1 164 ? 5.172 21.773 9.879 1.00 46.91 164 GLY A C 1
ATOM 1288 O O . GLY A 1 164 ? 4.576 22.100 8.857 1.00 46.91 164 GLY A O 1
ATOM 1289 N N . GLY A 1 165 ? 5.260 20.490 10.260 1.00 58.81 165 GLY A N 1
ATOM 1290 C CA . GLY A 1 165 ? 4.736 19.367 9.462 1.00 58.81 165 GLY A CA 1
ATOM 1291 C C . GLY A 1 165 ? 3.205 19.280 9.385 1.00 58.81 165 GLY A C 1
ATOM 1292 O O . GLY A 1 165 ? 2.669 18.700 8.449 1.00 58.81 165 GLY A O 1
ATOM 1293 N N . GLY A 1 166 ? 2.471 19.891 10.323 1.00 63.03 166 GLY A N 1
ATOM 1294 C CA . GLY A 1 166 ? 1.004 19.790 10.381 1.00 63.03 166 GLY A CA 1
ATOM 1295 C C . GLY A 1 166 ? 0.276 20.468 9.213 1.00 63.03 166 GLY A C 1
ATOM 1296 O O . GLY A 1 166 ? -0.646 19.884 8.647 1.00 63.03 166 GLY A O 1
ATOM 1297 N N . GLU A 1 167 ? 0.704 21.672 8.818 1.00 68.31 167 GLU A N 1
ATOM 1298 C CA . GLU A 1 167 ? 0.129 22.389 7.665 1.00 68.31 167 GLU A CA 1
ATOM 1299 C C . GLU A 1 167 ? 0.453 21.662 6.356 1.00 68.31 167 GLU A C 1
ATOM 1301 O O . GLU A 1 167 ? -0.436 21.416 5.542 1.00 68.31 167 GLU A O 1
ATOM 1306 N N . ARG A 1 168 ? 1.701 21.202 6.209 1.00 80.00 168 ARG A N 1
ATOM 1307 C CA . ARG A 1 168 ? 2.129 20.391 5.065 1.00 80.00 168 ARG A CA 1
ATOM 1308 C C . ARG A 1 168 ? 1.344 19.083 4.970 1.00 80.00 168 ARG A C 1
ATOM 1310 O O . ARG A 1 168 ? 0.879 18.727 3.891 1.00 80.00 168 ARG A O 1
ATOM 1317 N N . LEU A 1 169 ? 1.158 18.371 6.081 1.00 82.75 169 LEU A N 1
ATOM 1318 C CA . LEU A 1 169 ? 0.359 17.148 6.113 1.00 82.75 169 LEU A CA 1
ATOM 1319 C C . LEU A 1 169 ? -1.100 17.430 5.745 1.00 82.75 169 LEU A C 1
ATOM 1321 O O . LEU A 1 169 ? -1.692 16.645 5.012 1.00 82.75 169 LEU A O 1
ATOM 1325 N N . ALA A 1 170 ? -1.674 18.549 6.191 1.00 85.12 170 ALA A N 1
ATOM 1326 C CA . ALA A 1 170 ? -3.037 18.925 5.827 1.00 85.12 170 ALA A CA 1
ATOM 1327 C C . ALA A 1 170 ? -3.199 19.198 4.327 1.00 85.12 170 ALA A C 1
ATOM 1329 O O . ALA A 1 170 ? -4.144 18.687 3.726 1.00 85.12 170 ALA A O 1
ATOM 1330 N N . GLU A 1 171 ? -2.252 19.898 3.698 1.00 88.31 171 GLU A N 1
ATOM 1331 C CA . GLU A 1 171 ? -2.235 20.084 2.240 1.00 88.31 171 GLU A CA 1
ATOM 1332 C C . GLU A 1 171 ? -2.139 18.744 1.493 1.00 88.31 171 GLU A C 1
ATOM 1334 O O . GLU A 1 171 ? -2.831 18.510 0.495 1.00 88.31 171 GLU A O 1
ATOM 1339 N N . ILE A 1 172 ? -1.300 17.830 1.989 1.00 90.25 172 ILE A N 1
ATOM 1340 C CA . ILE A 1 172 ? -1.130 16.494 1.409 1.00 90.25 172 ILE A CA 1
ATOM 1341 C C . ILE A 1 172 ? -2.414 15.676 1.559 1.00 90.25 172 ILE A C 1
ATOM 1343 O O . ILE A 1 172 ? -2.871 15.073 0.589 1.00 90.25 172 ILE A O 1
ATOM 1347 N N . VAL A 1 173 ? -3.033 15.686 2.738 1.00 90.88 173 VAL A N 1
ATOM 1348 C CA . VAL A 1 173 ? -4.316 15.024 2.999 1.00 90.88 173 VAL A CA 1
ATOM 1349 C C . VAL A 1 173 ? -5.404 15.590 2.093 1.00 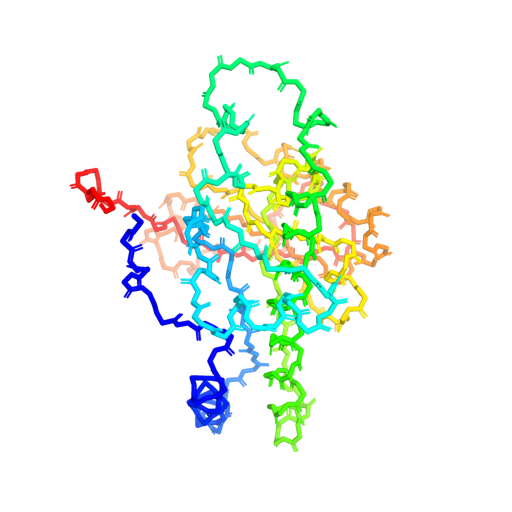90.88 173 VAL A C 1
ATOM 1351 O O . VAL A 1 173 ? -6.129 14.821 1.470 1.00 90.88 173 VAL A O 1
ATOM 1354 N N . GLU A 1 174 ? -5.494 16.911 1.930 1.00 91.06 174 GLU A N 1
ATOM 1355 C CA . GLU A 1 174 ? -6.466 17.528 1.024 1.00 91.06 174 GLU A CA 1
ATOM 1356 C C . GLU A 1 174 ? -6.256 17.062 -0.425 1.00 91.06 174 GLU A C 1
ATOM 1358 O O . GLU A 1 174 ? -7.208 16.735 -1.142 1.00 91.06 174 GLU A O 1
ATOM 1363 N N . ARG A 1 175 ? -5.000 16.974 -0.870 1.00 93.44 175 ARG A N 1
ATOM 1364 C CA . ARG A 1 175 ? -4.675 16.433 -2.192 1.00 93.44 175 ARG A CA 1
ATOM 1365 C C . ARG A 1 175 ? -5.035 14.952 -2.303 1.00 93.44 175 ARG A C 1
ATOM 1367 O O . ARG A 1 175 ? -5.570 14.544 -3.333 1.00 93.44 175 ARG A O 1
ATOM 1374 N N . ALA A 1 176 ? -4.813 14.157 -1.262 1.00 92.50 176 ALA A N 1
ATOM 1375 C CA . ALA A 1 176 ? -5.217 12.758 -1.238 1.00 92.50 176 ALA A CA 1
ATOM 1376 C C . ALA A 1 176 ? -6.740 12.594 -1.293 1.00 92.50 176 ALA A C 1
ATOM 1378 O O . ALA A 1 176 ? -7.221 11.753 -2.047 1.00 92.50 176 ALA A O 1
ATOM 1379 N N . VAL A 1 177 ? -7.506 13.449 -0.602 1.00 93.19 177 VAL A N 1
ATOM 1380 C CA . VAL A 1 177 ? -8.975 13.502 -0.709 1.00 93.19 177 VAL A CA 1
ATOM 1381 C C . VAL A 1 177 ? -9.388 13.740 -2.158 1.00 93.19 177 VAL A C 1
ATOM 1383 O O . VAL A 1 177 ? -10.278 13.056 -2.653 1.00 93.19 177 VAL A O 1
ATOM 1386 N N . LYS A 1 178 ? -8.716 14.644 -2.881 1.00 92.88 178 LYS A N 1
ATOM 1387 C CA . LYS A 1 178 ? -8.998 14.896 -4.307 1.00 92.88 178 LYS A CA 1
ATOM 1388 C C . LYS A 1 178 ? -8.675 13.690 -5.200 1.00 92.88 178 LYS A C 1
ATOM 1390 O O . LYS A 1 178 ? -9.383 13.457 -6.176 1.00 92.88 178 LYS A O 1
ATOM 1395 N N . LEU A 1 179 ? -7.633 12.918 -4.881 1.00 92.25 179 LEU A N 1
ATOM 1396 C CA . LEU A 1 179 ? -7.224 11.738 -5.658 1.00 92.25 179 LEU A CA 1
ATOM 1397 C C . LEU A 1 179 ? -8.091 10.503 -5.362 1.00 92.25 179 LEU A C 1
ATOM 1399 O O . LEU A 1 179 ? -8.526 9.807 -6.284 1.00 92.25 179 LEU A O 1
ATOM 1403 N N . ILE A 1 180 ? -8.371 10.227 -4.087 1.00 90.56 180 ILE A N 1
ATOM 1404 C CA . ILE A 1 180 ? -9.144 9.065 -3.619 1.00 90.56 180 ILE A CA 1
ATOM 1405 C C . ILE A 1 180 ? -10.650 9.329 -3.757 1.00 90.56 180 ILE A C 1
ATOM 1407 O O . ILE A 1 180 ? -11.385 8.469 -4.231 1.00 90.56 180 ILE A O 1
ATOM 1411 N N . GLY A 1 181 ? -11.105 10.547 -3.479 1.00 85.19 181 GLY A N 1
ATOM 1412 C CA . GLY A 1 181 ? -12.485 11.002 -3.663 1.00 85.19 181 GLY A CA 1
ATOM 1413 C C . GLY A 1 181 ? -13.364 10.921 -2.412 1.00 85.19 181 GLY A C 1
ATOM 1414 O O . GLY A 1 181 ? -14.371 11.619 -2.351 1.00 85.19 181 GLY A O 1
ATOM 1415 N N . GLU A 1 182 ? -12.988 10.133 -1.402 1.00 87.12 182 GLU A N 1
ATOM 1416 C CA . GLU A 1 182 ? -13.784 9.932 -0.185 1.00 87.12 182 GLU A CA 1
ATOM 1417 C C . GLU A 1 182 ? -12.975 10.296 1.066 1.00 87.12 182 GLU A C 1
ATOM 1419 O O . GLU A 1 182 ? -12.132 9.528 1.521 1.00 87.12 182 GLU A O 1
ATOM 1424 N N . ALA A 1 183 ? -13.250 11.466 1.656 1.00 87.88 183 ALA A N 1
ATOM 1425 C CA . ALA A 1 183 ? -12.544 11.924 2.859 1.00 87.88 183 ALA A CA 1
ATOM 1426 C C . ALA A 1 183 ? -12.702 10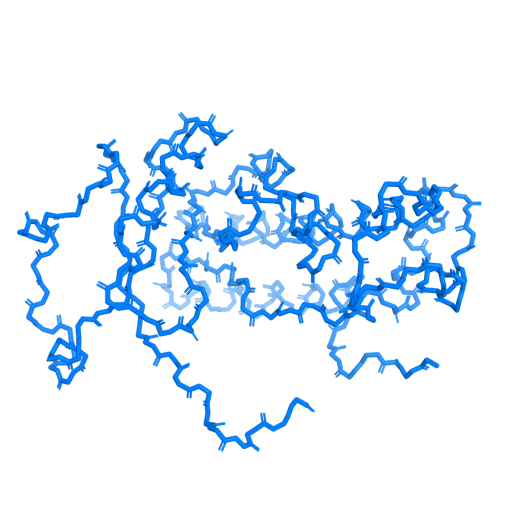.966 4.053 1.00 87.88 183 ALA A C 1
ATOM 1428 O O . ALA A 1 183 ? -11.766 10.803 4.825 1.00 87.88 183 ALA A O 1
ATOM 1429 N N . GLY A 1 184 ? -13.850 10.284 4.157 1.00 89.31 184 GLY A N 1
ATOM 1430 C CA . GLY A 1 184 ? -14.123 9.285 5.200 1.00 89.31 184 GLY A CA 1
ATOM 1431 C C . GLY A 1 184 ? -13.223 8.049 5.154 1.00 89.31 184 GLY A C 1
ATOM 1432 O O . GLY A 1 184 ? -13.151 7.319 6.135 1.00 89.31 184 GLY A O 1
ATOM 1433 N N . GLN A 1 185 ? -12.529 7.819 4.037 1.00 92.88 185 GLN A N 1
ATOM 1434 C CA . GLN A 1 185 ? -11.552 6.741 3.904 1.00 92.88 185 GLN A CA 1
ATOM 1435 C C . GLN A 1 185 ? -10.133 7.200 4.244 1.00 92.88 185 GLN A C 1
ATOM 1437 O O . GLN A 1 185 ? -9.217 6.391 4.196 1.00 92.88 185 GLN A O 1
ATOM 1442 N N . ILE A 1 186 ? -9.900 8.477 4.543 1.00 93.31 186 ILE A N 1
ATOM 1443 C CA . ILE A 1 186 ? -8.548 8.995 4.756 1.00 93.31 186 ILE A CA 1
ATOM 1444 C C . ILE A 1 186 ? -8.324 9.235 6.239 1.00 93.31 186 ILE A C 1
ATOM 1446 O O . ILE A 1 186 ? -9.122 9.889 6.908 1.00 93.31 186 ILE A O 1
ATOM 1450 N N . TRP A 1 187 ? -7.198 8.730 6.728 1.00 91.88 187 TRP A N 1
ATOM 1451 C CA . TRP A 1 187 ? -6.713 8.943 8.081 1.00 91.88 187 TRP A CA 1
ATOM 1452 C C . TRP A 1 187 ? -5.378 9.673 8.027 1.00 91.88 187 TRP A C 1
ATOM 1454 O O . TRP A 1 187 ? -4.440 9.222 7.373 1.00 91.88 187 TRP A O 1
ATOM 1464 N N . ALA A 1 188 ? -5.281 10.797 8.728 1.00 88.94 188 ALA A N 1
ATOM 1465 C CA . ALA A 1 188 ? -4.018 11.484 8.936 1.00 88.94 188 ALA A CA 1
ATOM 1466 C C . ALA A 1 188 ? -3.291 10.840 10.123 1.00 88.94 188 ALA A C 1
ATOM 1468 O O . ALA A 1 188 ? -3.788 10.877 11.251 1.00 88.94 188 ALA A O 1
ATOM 1469 N N . ALA A 1 189 ? -2.127 10.245 9.876 1.00 86.50 189 ALA A N 1
ATOM 1470 C CA . ALA A 1 189 ? -1.242 9.762 10.923 1.00 86.50 189 ALA A CA 1
ATOM 1471 C C . ALA A 1 189 ? -0.405 10.926 11.457 1.00 86.50 189 ALA A C 1
ATOM 1473 O O . ALA A 1 189 ? 0.421 11.497 10.741 1.00 86.50 189 ALA A O 1
ATOM 1474 N N . VAL A 1 190 ? -0.635 11.280 12.719 1.00 79.94 190 VAL A N 1
ATOM 1475 C CA . VAL A 1 190 ? -0.020 12.440 13.363 1.00 79.94 190 VAL A CA 1
ATOM 1476 C C . VAL A 1 190 ? 0.801 11.971 14.559 1.00 79.94 190 VAL A C 1
ATOM 1478 O O . VAL A 1 190 ? 0.310 11.160 15.355 1.00 79.94 190 VAL A O 1
ATOM 1481 N N . PRO A 1 191 ? 2.052 12.439 14.715 1.00 74.19 191 PRO A N 1
ATOM 1482 C CA . PRO A 1 191 ? 2.800 12.140 15.918 1.00 74.19 191 PRO A CA 1
ATOM 1483 C C . PRO A 1 191 ? 2.111 12.805 17.122 1.00 74.19 191 PRO A C 1
ATOM 1485 O O . PRO A 1 191 ? 1.768 13.988 17.050 1.00 74.19 191 PRO A O 1
ATOM 1488 N N . PRO A 1 192 ? 1.910 12.083 18.236 1.00 70.81 192 PRO A N 1
ATOM 1489 C CA . PRO A 1 192 ? 1.517 12.713 19.494 1.00 70.81 192 PRO A CA 1
ATOM 1490 C C . PRO A 1 192 ? 2.556 13.758 19.914 1.00 70.81 192 PRO A C 1
ATOM 1492 O O . PRO A 1 192 ? 3.743 13.632 19.595 1.00 70.81 192 PRO A O 1
ATOM 1495 N N . SER A 1 193 ? 2.147 14.752 20.702 1.00 69.75 193 SER A N 1
ATOM 1496 C CA . SER A 1 193 ? 3.126 15.636 21.338 1.00 69.75 193 SER A CA 1
ATOM 1497 C C . SER A 1 193 ? 4.048 14.849 22.284 1.00 69.75 193 SER A C 1
ATOM 1499 O O . SER A 1 193 ? 3.689 13.782 22.798 1.00 69.75 193 SER A O 1
ATOM 1501 N N . ASP A 1 194 ? 5.241 15.379 22.571 1.00 66.81 194 ASP A N 1
ATOM 1502 C CA . ASP A 1 194 ? 6.179 14.743 23.512 1.00 66.81 194 ASP A CA 1
ATOM 1503 C C . ASP A 1 194 ? 5.547 14.548 24.906 1.00 66.81 194 ASP A C 1
ATOM 1505 O O . ASP A 1 194 ? 5.772 13.532 25.569 1.00 66.81 194 ASP A O 1
ATOM 1509 N N . GLN A 1 195 ? 4.701 15.491 25.341 1.00 63.81 195 GLN A N 1
ATOM 1510 C CA . GLN A 1 195 ? 3.986 15.398 26.618 1.00 63.81 195 GLN A CA 1
ATOM 1511 C C . GLN A 1 195 ? 2.905 14.309 26.615 1.00 63.81 195 GLN A C 1
ATOM 1513 O O . GLN A 1 195 ? 2.718 13.635 27.628 1.00 63.81 195 GLN A O 1
ATOM 1518 N N . GLU A 1 196 ? 2.193 14.117 25.505 1.00 67.50 196 GLU A N 1
ATOM 1519 C CA . GLU A 1 196 ? 1.171 13.068 25.372 1.00 67.50 196 GLU A CA 1
ATOM 1520 C C . GLU A 1 196 ? 1.792 11.683 25.229 1.00 67.50 196 GLU A C 1
ATOM 1522 O O . GLU A 1 196 ? 1.309 10.728 25.843 1.00 67.50 196 GLU A O 1
ATOM 1527 N N . SER A 1 197 ? 2.904 11.594 24.496 1.00 66.88 197 SER A N 1
ATOM 1528 C CA . SER A 1 197 ? 3.722 10.384 24.392 1.00 66.88 197 SER A CA 1
ATOM 1529 C C . SER A 1 197 ? 4.172 9.914 25.775 1.00 66.88 197 SER A C 1
ATOM 1531 O O . SER A 1 197 ? 3.990 8.751 26.129 1.00 66.88 197 SER A O 1
ATOM 1533 N N . ALA A 1 198 ? 4.682 10.835 26.602 1.00 61.72 198 ALA A N 1
ATOM 1534 C CA . ALA A 1 198 ? 5.115 10.544 27.970 1.00 61.72 198 ALA A CA 1
ATOM 1535 C C . ALA A 1 198 ? 3.966 10.121 28.906 1.00 61.72 198 ALA A C 1
ATOM 1537 O O . ALA A 1 198 ? 4.205 9.475 29.924 1.00 61.72 198 ALA A O 1
ATOM 1538 N N . ARG A 1 199 ? 2.716 10.466 28.572 1.00 67.56 199 ARG A N 1
ATOM 1539 C CA . ARG A 1 199 ? 1.510 10.114 29.343 1.00 67.56 199 ARG A CA 1
ATOM 1540 C C . ARG A 1 199 ? 0.799 8.861 28.829 1.00 67.56 199 ARG A C 1
ATOM 1542 O O . ARG A 1 199 ? -0.306 8.567 29.288 1.00 67.56 199 ARG A O 1
ATOM 1549 N N . GLY A 1 200 ? 1.385 8.149 27.865 1.00 66.69 200 GLY A N 1
ATOM 1550 C CA . GLY A 1 200 ? 0.770 6.964 27.271 1.00 66.69 200 GLY A CA 1
ATOM 1551 C C . GLY A 1 200 ? -0.588 7.270 26.638 1.00 66.69 200 GLY A C 1
ATOM 1552 O O . GLY A 1 200 ? -1.515 6.484 26.788 1.00 66.69 200 GLY A O 1
ATOM 1553 N N . PHE A 1 201 ? -0.722 8.432 25.988 1.00 69.62 201 PHE A N 1
ATOM 1554 C CA . PHE A 1 201 ? -1.923 8.842 25.244 1.00 69.62 201 PHE A CA 1
ATOM 1555 C C . PHE A 1 201 ? -3.197 9.073 26.076 1.00 69.62 201 PHE A C 1
ATOM 1557 O O . PHE A 1 201 ? -4.250 9.375 25.523 1.00 69.62 201 PHE A O 1
ATOM 1564 N N . THR A 1 202 ? -3.114 9.027 27.407 1.00 69.75 202 THR A N 1
ATOM 1565 C CA . THR A 1 202 ? -4.270 9.220 28.307 1.00 69.75 202 THR A CA 1
ATOM 1566 C C . THR A 1 202 ? -4.841 10.643 28.301 1.00 69.75 202 THR A C 1
ATOM 1568 O O . THR A 1 202 ? -5.939 10.874 28.802 1.00 69.75 202 THR A O 1
ATOM 1571 N N . GLY A 1 203 ? -4.098 11.605 27.747 1.00 65.88 203 GLY A N 1
ATOM 1572 C CA . GLY A 1 203 ? -4.492 13.010 27.640 1.00 65.88 203 GLY A CA 1
ATOM 1573 C C . GLY A 1 203 ? -5.054 13.434 26.284 1.00 65.88 203 GLY A C 1
ATOM 1574 O O . GLY A 1 203 ? -5.418 14.603 26.165 1.00 65.88 203 GLY A O 1
ATOM 1575 N N . LEU A 1 204 ? -5.112 12.535 25.291 1.00 67.94 204 LEU A N 1
ATOM 1576 C CA . LEU A 1 204 ? -5.588 12.880 23.951 1.00 67.94 204 LEU A CA 1
ATOM 1577 C C . LEU A 1 204 ? -7.043 13.348 24.003 1.00 67.94 204 LEU A C 1
ATOM 1579 O O . LEU A 1 204 ? -7.904 12.692 24.596 1.00 67.94 204 LEU A O 1
ATOM 1583 N N . LYS A 1 205 ? -7.328 14.465 23.335 1.00 68.31 205 LYS A N 1
ATOM 1584 C CA . LYS A 1 205 ? -8.692 14.960 23.135 1.00 68.31 205 LYS A CA 1
ATOM 1585 C C . LYS A 1 205 ? -8.939 15.134 21.639 1.00 68.31 205 LYS A C 1
ATOM 1587 O O . LYS A 1 205 ? -8.938 16.268 21.168 1.00 68.31 205 LYS A O 1
ATOM 1592 N N . PRO A 1 206 ? -9.217 14.043 20.901 1.00 65.06 206 PRO A N 1
ATOM 1593 C CA . PRO A 1 206 ? -9.379 14.091 19.446 1.00 65.06 206 PRO A CA 1
ATOM 1594 C C . PRO A 1 206 ? -10.427 15.112 18.979 1.00 65.06 206 PRO A C 1
ATOM 1596 O O . PRO A 1 206 ? -10.294 15.708 17.919 1.00 65.06 206 PRO A O 1
ATOM 1599 N N . GLU A 1 207 ? -11.460 15.355 19.791 1.00 62.75 207 GLU A N 1
ATOM 1600 C CA . GLU A 1 207 ? -12.515 16.336 19.498 1.00 62.75 207 GLU A CA 1
ATOM 1601 C C . GLU A 1 207 ? -12.082 17.800 19.704 1.00 62.75 207 GLU A C 1
ATOM 1603 O O . GLU A 1 207 ? -12.678 18.717 19.136 1.00 62.75 207 GLU A O 1
ATOM 1608 N N . ALA A 1 208 ? -11.068 18.035 20.541 1.00 60.31 208 ALA A N 1
ATOM 1609 C CA . ALA A 1 208 ? -10.527 19.360 20.840 1.00 60.31 208 ALA A CA 1
ATOM 1610 C C . ALA A 1 208 ? -9.264 19.681 20.025 1.00 60.31 208 ALA A C 1
ATOM 1612 O O . ALA A 1 208 ? -8.951 20.860 19.838 1.00 60.31 208 ALA A O 1
ATOM 1613 N N . ASP A 1 209 ? -8.580 18.654 19.519 1.00 62.34 209 ASP A N 1
ATOM 1614 C CA . ASP A 1 209 ? -7.420 18.766 18.641 1.00 62.34 209 ASP A CA 1
ATOM 1615 C C . ASP A 1 209 ? -7.876 19.249 17.262 1.00 62.34 209 ASP A C 1
ATOM 1617 O O . ASP A 1 209 ? -8.141 18.491 16.330 1.00 62.34 209 ASP A O 1
ATOM 1621 N N . ARG A 1 210 ? -8.024 20.571 17.144 1.00 57.97 210 ARG A N 1
ATOM 1622 C CA . ARG A 1 210 ? -8.378 21.235 15.891 1.00 57.97 210 ARG A CA 1
ATOM 1623 C C . ARG A 1 210 ? -7.216 21.128 14.916 1.00 57.97 210 ARG A C 1
ATOM 1625 O O . ARG A 1 210 ? -6.352 22.001 14.879 1.00 57.97 210 ARG A O 1
ATOM 1632 N N . MET A 1 211 ? -7.217 20.078 14.109 1.00 66.62 211 MET A N 1
ATOM 1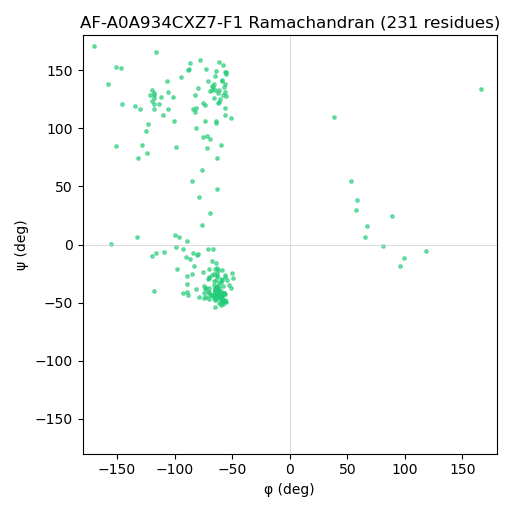633 C CA . MET A 1 211 ? -6.320 19.969 12.966 1.00 66.62 211 MET A CA 1
ATOM 1634 C C . MET A 1 211 ? -7.010 20.468 11.693 1.00 66.62 211 MET A C 1
ATOM 1636 O O . MET A 1 211 ? -8.216 20.264 11.532 1.00 66.62 211 MET A O 1
ATOM 1640 N N . PRO A 1 212 ? -6.280 21.131 10.779 1.00 74.31 212 PRO A N 1
ATOM 1641 C CA . PRO A 1 212 ? -6.857 21.758 9.592 1.00 74.31 212 PRO A CA 1
ATOM 1642 C C . PRO A 1 212 ? -7.165 20.745 8.469 1.00 74.31 212 PRO A C 1
ATOM 1644 O O . PRO A 1 212 ? -6.927 21.022 7.298 1.00 74.31 212 PRO A O 1
ATOM 1647 N N . PHE A 1 213 ? -7.686 19.559 8.798 1.00 78.62 213 PHE A N 1
ATOM 1648 C CA . PHE A 1 213 ? -8.031 18.532 7.811 1.00 78.62 213 PHE A CA 1
ATOM 1649 C C . PHE A 1 213 ? -9.445 18.711 7.252 1.00 78.62 213 PHE A C 1
ATOM 1651 O O . PHE A 1 213 ? -10.337 19.276 7.890 1.00 78.62 213 PHE A O 1
ATOM 1658 N N . ALA A 1 214 ? -9.671 18.178 6.049 1.00 77.06 214 ALA A N 1
ATOM 1659 C CA . ALA A 1 214 ? -10.992 18.159 5.434 1.00 77.06 214 ALA A CA 1
ATOM 1660 C C . ALA A 1 214 ? -12.008 17.414 6.321 1.00 77.06 214 ALA A C 1
ATOM 1662 O O . ALA A 1 214 ? -11.700 16.371 6.906 1.00 77.06 214 ALA A O 1
ATOM 1663 N N . LYS A 1 215 ? -13.246 17.921 6.390 1.00 81.81 215 LYS A N 1
ATOM 1664 C CA . LYS A 1 215 ? -14.326 17.300 7.172 1.00 81.81 215 LYS A CA 1
ATOM 1665 C C . LYS A 1 215 ? -14.530 15.839 6.749 1.00 81.81 215 LYS A C 1
ATOM 1667 O O . LYS A 1 215 ? -14.744 15.563 5.572 1.00 81.81 215 LYS A O 1
ATOM 1672 N N . GLY A 1 216 ? -14.526 14.935 7.728 1.00 84.00 216 GLY A N 1
ATOM 1673 C CA . GLY A 1 216 ? -14.670 13.491 7.518 1.00 84.00 216 GLY A CA 1
ATOM 1674 C C . GLY A 1 216 ? -13.349 12.721 7.526 1.00 84.00 216 GLY A C 1
ATOM 1675 O O . GLY A 1 216 ? -13.397 11.504 7.627 1.00 84.00 216 GLY A O 1
ATOM 1676 N N . THR A 1 217 ? -12.202 13.403 7.482 1.00 86.44 217 THR A N 1
ATOM 1677 C CA . THR A 1 217 ? -10.885 12.766 7.641 1.00 86.44 217 THR A CA 1
ATOM 1678 C C . THR A 1 217 ? -10.706 12.279 9.081 1.00 86.44 217 THR A C 1
ATOM 1680 O O . THR A 1 217 ? -10.955 13.038 10.021 1.00 86.44 217 THR A O 1
ATOM 1683 N N . GLY A 1 218 ? -10.260 11.036 9.259 1.00 86.75 218 GLY A N 1
ATOM 1684 C CA . GLY A 1 218 ? -9.876 10.489 10.560 1.00 86.75 218 GLY A CA 1
ATOM 1685 C C . GLY A 1 218 ? -8.493 10.965 11.011 1.00 86.75 218 GLY A C 1
ATOM 1686 O O . GLY A 1 218 ? -7.658 11.357 10.197 1.00 86.75 218 GLY A O 1
ATOM 1687 N N . ILE A 1 219 ? -8.225 10.907 12.315 1.00 85.81 219 ILE A N 1
ATOM 1688 C CA . ILE A 1 219 ? -6.898 11.173 12.890 1.00 85.81 219 ILE A CA 1
ATOM 1689 C C . ILE A 1 219 ? -6.426 9.899 13.582 1.00 85.81 219 ILE A C 1
ATOM 1691 O O . ILE A 1 219 ? -7.156 9.308 14.376 1.00 85.81 219 ILE A O 1
ATOM 1695 N N . MET A 1 220 ? -5.202 9.479 13.280 1.00 84.25 220 MET A N 1
ATOM 1696 C CA . MET A 1 220 ? -4.537 8.350 13.918 1.00 84.25 220 MET A CA 1
ATOM 1697 C C . MET A 1 220 ? -3.278 8.855 14.618 1.00 84.25 220 MET A C 1
ATOM 1699 O O . MET A 1 220 ? -2.347 9.329 13.973 1.00 84.25 220 MET A O 1
ATOM 1703 N N . TYR A 1 221 ? -3.222 8.742 15.943 1.00 80.62 221 TYR A N 1
ATOM 1704 C CA . TYR A 1 221 ? -2.011 9.088 16.684 1.00 80.62 221 TYR A CA 1
ATOM 1705 C C . TYR A 1 221 ? -1.034 7.922 16.618 1.00 80.62 221 TYR A C 1
ATOM 1707 O O . TYR A 1 221 ? -1.333 6.827 17.098 1.00 80.62 221 TYR A O 1
ATOM 1715 N N . MET A 1 222 ? 0.133 8.149 16.023 1.00 74.75 222 MET A N 1
ATOM 1716 C CA . MET A 1 222 ? 1.163 7.123 15.880 1.00 74.75 222 MET A CA 1
ATOM 1717 C C . MET A 1 222 ? 2.431 7.548 16.622 1.00 74.75 222 MET A C 1
ATOM 1719 O O . MET A 1 222 ? 2.983 8.601 16.304 1.00 74.75 222 MET A O 1
ATOM 1723 N N . PRO A 1 223 ? 2.919 6.770 17.611 1.00 64.50 223 PRO A N 1
ATOM 1724 C CA . PRO A 1 223 ? 4.157 7.101 18.305 1.00 64.50 223 PRO A CA 1
ATOM 1725 C C . PRO A 1 223 ? 5.330 7.177 17.327 1.00 64.50 223 PRO A C 1
ATOM 1727 O O . PRO A 1 223 ? 5.470 6.344 16.430 1.00 64.50 223 PRO A O 1
ATOM 1730 N N . ILE A 1 224 ? 6.213 8.147 17.555 1.00 57.78 224 ILE A N 1
ATOM 1731 C CA . ILE A 1 224 ? 7.488 8.263 16.848 1.00 57.78 224 ILE A CA 1
ATOM 1732 C C . ILE A 1 224 ? 8.337 7.037 17.209 1.00 57.78 224 ILE A C 1
ATOM 1734 O O . ILE A 1 224 ? 8.916 6.971 18.296 1.00 57.78 224 ILE A O 1
ATOM 1738 N N . GLN A 1 225 ? 8.454 6.068 16.299 1.00 52.34 225 GLN A N 1
ATOM 1739 C CA . GLN A 1 225 ? 9.496 5.046 16.396 1.00 52.34 225 GLN A CA 1
ATOM 1740 C C . GLN A 1 225 ? 10.839 5.706 16.072 1.00 52.34 225 GLN A C 1
ATOM 1742 O O . GLN A 1 225 ? 11.230 5.832 14.915 1.00 52.34 225 GLN A O 1
ATOM 1747 N N . ARG A 1 226 ? 11.552 6.175 17.102 1.00 44.47 226 ARG A N 1
ATOM 1748 C CA . ARG A 1 226 ? 12.938 6.623 16.937 1.00 44.47 226 ARG A CA 1
ATOM 1749 C C . ARG A 1 226 ? 13.773 5.415 16.518 1.00 44.47 226 ARG A C 1
ATOM 1751 O O . ARG A 1 226 ? 14.058 4.556 17.349 1.00 44.47 226 ARG A O 1
ATOM 1758 N N . VAL A 1 227 ? 14.173 5.353 15.249 1.00 40.97 227 VAL A N 1
ATOM 1759 C CA . VAL A 1 227 ? 15.273 4.475 14.843 1.00 40.97 227 VAL A CA 1
ATOM 1760 C C . VAL A 1 227 ? 16.513 4.971 15.597 1.00 40.97 227 VAL A C 1
ATOM 1762 O O . VAL A 1 227 ? 16.828 6.163 15.503 1.00 40.97 227 VAL A O 1
ATOM 1765 N N . PRO A 1 228 ? 17.185 4.135 16.409 1.00 32.47 228 PRO A N 1
ATOM 1766 C CA . PRO A 1 228 ? 18.374 4.560 17.131 1.00 32.47 228 PRO A CA 1
ATOM 1767 C C . PRO A 1 228 ? 19.421 5.054 16.133 1.00 32.47 228 PRO A C 1
ATOM 1769 O O . PRO A 1 228 ? 19.742 4.356 15.170 1.00 32.47 228 PRO A O 1
ATOM 1772 N N . ALA A 1 229 ? 19.959 6.252 16.361 1.00 30.94 229 ALA A N 1
ATOM 1773 C CA . ALA A 1 229 ? 21.089 6.751 15.590 1.00 30.94 229 ALA A CA 1
ATOM 1774 C C . ALA A 1 229 ? 22.241 5.736 15.698 1.00 30.94 229 ALA A C 1
ATOM 1776 O O . ALA A 1 229 ? 22.789 5.540 16.781 1.00 30.94 229 ALA A O 1
ATOM 1777 N N . GLY A 1 230 ? 22.559 5.057 14.593 1.00 35.03 230 GLY A N 1
ATOM 1778 C CA . GLY A 1 230 ? 23.597 4.022 14.540 1.00 35.03 230 GLY A CA 1
ATOM 1779 C C . GLY A 1 230 ? 23.119 2.619 14.154 1.00 35.03 230 GLY A C 1
ATOM 1780 O O . GLY A 1 230 ? 23.964 1.753 13.952 1.00 35.03 230 GLY A O 1
ATOM 1781 N N . ALA A 1 231 ? 21.813 2.383 13.994 1.00 31.83 231 ALA A N 1
ATOM 1782 C CA . ALA A 1 231 ? 21.340 1.195 13.283 1.00 31.83 231 ALA A CA 1
ATOM 1783 C C . ALA A 1 231 ? 21.541 1.420 11.775 1.00 31.83 231 ALA A C 1
ATOM 1785 O O . ALA A 1 231 ? 20.728 2.066 11.116 1.00 31.83 231 ALA A O 1
ATOM 1786 N N . VAL A 1 232 ? 22.687 0.977 11.258 1.00 32.88 232 VAL A N 1
ATOM 1787 C CA . VAL A 1 232 ? 22.929 0.876 9.812 1.00 32.88 232 VAL A CA 1
ATOM 1788 C C . VAL A 1 232 ? 21.981 -0.205 9.264 1.00 32.88 232 VAL A C 1
ATOM 1790 O O . VAL A 1 232 ? 21.839 -1.225 9.944 1.00 32.88 232 VAL A O 1
ATOM 1793 N N . PRO A 1 233 ? 21.302 0.020 8.122 1.00 40.38 233 PRO A N 1
ATOM 1794 C CA . PRO A 1 233 ? 20.527 -1.025 7.454 1.00 40.38 233 PRO A CA 1
ATOM 1795 C C . PRO A 1 233 ? 21.398 -2.219 7.053 1.00 40.38 233 PRO A C 1
ATOM 1797 O O . PRO A 1 233 ? 22.587 -2.002 6.713 1.00 40.38 233 PRO A O 1
#

Mean predicted aligned error: 9.31 Å

pLDDT: mean 78.07, std 17.58, range [30.94, 95.31]

Secondary structure (DSSP, 8-state):
-PPPSS--TT-HHHHHHHHHHHHHHHHTT-SEEEE---S---TTTT-SHHHHHHHHHHHS----HHHHTTT---SSS---GGGS-HHHHHHHHHHHHHHHHHHHHHHHHHHHH-TT-EEEEEE-HHHHH-HHHHHHHH---HHHHHHT--SEEEEE--S---TTHHHHHHHHHHHHHHHHS-GGGEEEEEPPPHHHHHTTTTT--TTT----PPTT-EEEE-------TT---

Solvent-accessible surface area (backbone atoms only — not comparable to full-atom values): 13912 Å² total; per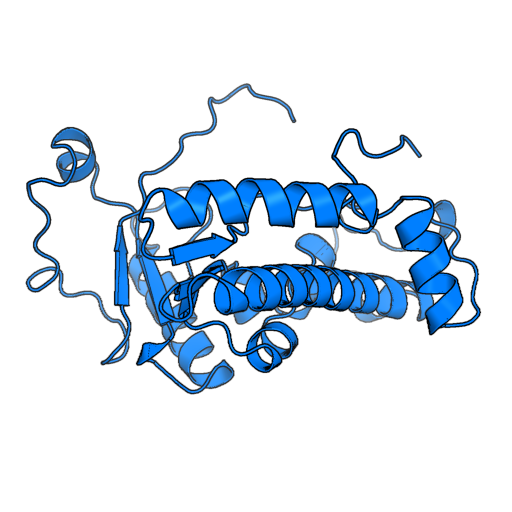-residue (Å²): 133,78,72,56,93,62,84,56,77,68,35,66,71,53,46,53,49,50,44,51,55,51,43,58,49,47,73,72,66,55,66,58,48,73,49,75,60,90,56,75,48,55,95,52,63,65,64,41,75,49,36,50,49,53,48,22,71,77,68,75,46,86,80,54,72,76,62,54,50,71,76,52,72,87,76,84,59,92,68,58,75,84,74,50,57,72,66,42,56,51,48,43,57,45,50,28,51,50,55,50,50,50,53,49,50,46,52,55,59,43,35,74,77,39,75,79,53,39,39,34,36,42,41,54,59,45,32,66,75,38,42,69,59,19,25,71,54,50,44,35,50,56,74,62,52,56,74,70,60,58,64,26,39,36,38,38,77,76,94,71,88,64,105,62,53,67,65,57,48,26,55,49,50,50,51,38,31,70,73,71,65,50,36,72,31,32,26,43,40,40,67,57,52,74,73,35,56,77,53,72,56,75,74,70,48,78,92,72,59,83,64,86,57,60,85,58,47,43,80,40,79,43,79,82,79,76,75,61,93,81,74,75,132

Nearest PDB structures (foldseek):
  6k7z-assembly4_D  TM=5.733E-01  e=9.496E-04  Pseudoalteromonas aurantia
  5bju-assembly1_A  TM=2.871E-01  e=3.340E+00  Campylobacter jejuni
  5bjw-assembly1_B  TM=3.030E-01  e=4.683E+00  Campylobacter jejuni

Foldseek 3Di:
DDQPPDDQLLDVVVLVVLLVVVLVVVVVPDQADEAALPDFQPLNHLVDPSSQVVLCVVPVDRDDSVQLCPPPPVDDDCPDPVPHDPVNVSSLLVQLLVSLVSVLVSVVSNCVVVVSYAYEYEDELCCLVPVPNCSNGRSDNLLSNLVSPHQAYEYEYDPDDDPPVLVVLQVSLVSSCVRSVAQLRYEYEDEDPPVCVVVVNPPDDLVPPDGNHDPNHHYHHDHPPPPPPPPDD

Radius of gyration: 19.18 Å; Cα contacts (8 Å, |Δi|>4): 282; chains: 1; bounding box: 40×43×52 Å

Sequence (233 aa):
LVASERLDLFHPAFQEYLIGLLSDLAVGGVDGVFFRTDVSLESSEGFSSYGFKGFERDFGVKLDPATLYASADLGASGKNQRDSAPEFWRWVGWRARETLRVMDRLRQALRKQSPQLQFALGVHPEAVTDPLGALVRLNEDLLEAKRLRFDSYVIGEPLSAGTGGGERLAEIVERAVKLIGEAGQIWAAVPPSDQESARGFTGLKPEADRMPFAKGTGIMYMPIQRVPAGAVP